Protein AF-A0A2E7QPS0-F1 (afdb_monomer)

Foldseek 3Di:
DQAADDQPDWQDFADRFIHGADDAPSPDDPADVVRDPDDDDDDDDADDDLVDDDPVVQVQQCPDPNVVCVVVVVVDDDDPPDDLVQQPDPPDDCSQQVLQCRQASAGAPDLFFTPFFGPVQVVQCVVCVVDDDPPDQFDAAEDDDDPVGGNSNRQHGAHGRGGGRDDYDHQLLVVLCSNGNFRDDPDDPDPVVVVCSGDSCNRRVVVLCQCLDPVHSHDPVSSVSRVVSVVVSVVSSCVSVVDDPPDDDDD

Nearest PDB structures (foldseek):
  5vpp-assembly2_XT  TM=3.811E-01  e=7.788E+00  Thermus thermophilus HB8

Solvent-accessible surface area (backbone atoms only — not comparable to full-atom values): 15476 Å² total; per-residue (Å²): 130,88,52,78,43,67,84,82,50,58,47,69,30,54,73,58,20,41,44,77,63,71,96,38,65,47,50,50,79,73,62,55,96,89,48,76,79,78,76,77,82,87,82,89,85,86,88,85,57,87,86,60,75,63,70,71,76,72,69,50,78,44,53,77,94,39,39,90,48,50,92,46,49,96,80,57,85,85,88,70,95,79,72,62,69,79,49,72,53,92,93,67,49,68,60,37,39,42,35,28,20,71,45,32,75,24,33,52,59,56,60,63,26,31,58,27,31,9,53,69,47,49,54,47,38,75,78,29,75,92,51,79,65,88,92,60,83,66,76,79,39,70,56,85,80,71,83,95,55,58,50,26,47,80,43,69,53,16,30,83,86,4,40,64,53,45,73,73,36,66,49,60,42,63,43,47,38,69,70,34,32,47,61,70,85,71,87,71,97,46,74,66,62,51,59,70,65,61,45,66,61,72,47,29,43,68,59,49,47,45,50,60,38,91,86,22,75,53,54,73,69,40,27,51,51,50,51,56,52,51,54,50,50,51,52,51,49,51,64,38,61,68,59,79,83,80,78,83,76,79,127

Mean predicted aligned error: 8.72 Å

Structure (mmCIF, N/CA/C/O backbone):
data_AF-A0A2E7QPS0-F1
#
_entry.id   AF-A0A2E7QPS0-F1
#
loop_
_atom_site.group_PDB
_atom_site.id
_atom_site.type_symbol
_atom_site.label_atom_id
_atom_site.label_alt_id
_atom_site.label_comp_id
_atom_site.label_asym_id
_atom_site.label_entity_id
_atom_site.label_seq_id
_atom_site.pdbx_PDB_ins_code
_atom_site.Cartn_x
_atom_site.Cartn_y
_atom_site.Cartn_z
_atom_site.occupancy
_atom_site.B_iso_or_equiv
_atom_site.auth_seq_id
_atom_site.auth_comp_id
_atom_site.auth_asym_id
_atom_site.auth_atom_id
_atom_site.pdbx_PDB_model_num
ATOM 1 N N . MET A 1 1 ? -33.388 -7.541 13.756 1.00 49.12 1 MET A N 1
ATOM 2 C CA . MET A 1 1 ? -33.067 -6.691 12.586 1.00 49.12 1 MET A CA 1
ATOM 3 C C . MET A 1 1 ? -31.550 -6.695 12.437 1.00 49.12 1 MET A C 1
ATOM 5 O O . MET A 1 1 ? -30.894 -6.381 13.419 1.00 49.12 1 MET A O 1
ATOM 9 N N . LYS A 1 2 ? -30.971 -7.149 11.315 1.00 58.31 2 LYS A N 1
ATOM 10 C CA . LYS A 1 2 ? -29.507 -7.083 11.138 1.00 58.31 2 LYS A CA 1
ATOM 11 C C . LYS A 1 2 ? -29.135 -5.635 10.814 1.00 58.31 2 LYS A C 1
ATOM 13 O O . LYS A 1 2 ? -29.586 -5.112 9.799 1.00 58.31 2 LYS A O 1
ATOM 18 N N . THR A 1 3 ? -28.387 -4.980 11.694 1.00 74.06 3 THR A N 1
ATOM 19 C CA . THR A 1 3 ? -27.956 -3.592 11.504 1.00 74.06 3 THR A CA 1
ATOM 20 C C . THR A 1 3 ? -26.916 -3.539 10.389 1.00 74.06 3 THR A C 1
ATOM 22 O O . THR A 1 3 ? -25.901 -4.224 10.459 1.00 74.06 3 THR A O 1
ATOM 25 N N . HIS A 1 4 ? -27.168 -2.747 9.349 1.00 85.88 4 HIS A N 1
ATOM 26 C CA . HIS A 1 4 ? -26.215 -2.547 8.259 1.00 85.88 4 HIS A CA 1
ATOM 27 C C . HIS A 1 4 ? -25.169 -1.496 8.651 1.00 85.88 4 HIS A C 1
ATOM 29 O O . HIS A 1 4 ? -25.523 -0.410 9.116 1.00 85.88 4 HIS A O 1
ATOM 35 N N . LEU A 1 5 ? -23.888 -1.795 8.427 1.00 88.62 5 LEU A N 1
ATOM 36 C CA . LEU A 1 5 ? -22.766 -0.909 8.726 1.00 88.62 5 LEU A CA 1
ATOM 37 C C . LEU A 1 5 ? -22.069 -0.466 7.435 1.00 88.62 5 LEU A C 1
ATOM 39 O O . LEU A 1 5 ? -21.772 -1.270 6.557 1.00 88.62 5 LEU A O 1
ATOM 43 N N . ASN A 1 6 ? -21.751 0.824 7.314 1.00 87.88 6 ASN A N 1
ATOM 44 C CA . ASN A 1 6 ? -21.019 1.327 6.152 1.00 87.88 6 ASN A CA 1
ATOM 45 C C . ASN A 1 6 ? -19.548 0.854 6.171 1.00 87.88 6 ASN A C 1
ATOM 47 O O . ASN A 1 6 ? -18.892 0.893 7.208 1.00 87.88 6 ASN A O 1
ATOM 51 N N . ARG A 1 7 ? -18.983 0.493 5.008 1.00 85.25 7 ARG A N 1
ATOM 52 C CA . ARG A 1 7 ? -17.548 0.156 4.851 1.00 85.25 7 ARG A CA 1
ATOM 53 C C . ARG A 1 7 ? -16.593 1.305 5.177 1.00 85.25 7 ARG A C 1
ATOM 55 O O . ARG A 1 7 ? -15.407 1.071 5.369 1.00 85.25 7 ARG A O 1
ATOM 62 N N . ARG A 1 8 ? -17.094 2.540 5.200 1.00 86.12 8 ARG A N 1
ATOM 63 C CA . ARG A 1 8 ? -16.346 3.752 5.565 1.00 86.12 8 ARG A CA 1
ATOM 64 C C . ARG A 1 8 ? -16.475 4.113 7.046 1.00 86.12 8 ARG A C 1
ATOM 66 O O . ARG A 1 8 ? -16.053 5.196 7.435 1.00 86.12 8 ARG A O 1
ATOM 73 N N . THR A 1 9 ? -17.071 3.248 7.866 1.00 90.12 9 THR A N 1
ATOM 74 C CA . THR A 1 9 ? -17.079 3.439 9.318 1.00 90.12 9 THR A CA 1
ATOM 75 C C . THR A 1 9 ? -15.656 3.316 9.860 1.00 90.12 9 THR A C 1
ATOM 77 O O . THR A 1 9 ? -14.975 2.319 9.624 1.00 90.12 9 THR A O 1
ATOM 80 N N . LEU A 1 10 ? -15.231 4.335 10.605 1.00 91.31 10 LEU A N 1
ATOM 81 C CA . LEU A 1 10 ? -13.939 4.408 11.281 1.00 91.31 10 LEU A CA 1
ATOM 82 C C . LEU A 1 10 ? -14.181 4.636 12.773 1.00 91.31 10 LEU A C 1
ATOM 84 O O . LEU A 1 10 ? -15.109 5.363 13.137 1.00 91.31 10 LEU A O 1
ATOM 88 N N . LEU A 1 11 ? -13.317 4.081 13.615 1.00 92.88 11 LEU A N 1
ATOM 89 C CA . LEU A 1 11 ? -13.186 4.508 15.001 1.00 92.88 11 LEU A CA 1
ATOM 90 C C . LEU A 1 11 ? -12.407 5.822 15.017 1.00 92.88 11 LEU A C 1
ATOM 92 O O . LEU A 1 11 ? -11.352 5.910 14.388 1.00 92.88 11 LEU A O 1
ATOM 96 N N . LYS A 1 12 ? -12.914 6.843 15.703 1.00 90.69 12 LYS A N 1
ATOM 97 C CA . LYS A 1 12 ? -12.281 8.174 15.742 1.00 90.69 12 LYS A CA 1
ATOM 98 C C . LYS A 1 12 ? -11.806 8.503 17.146 1.00 90.69 12 LYS A C 1
ATOM 100 O O . LYS A 1 12 ? -12.622 8.542 18.059 1.00 90.69 12 LYS A O 1
ATOM 105 N N . GLY A 1 13 ? -10.509 8.709 17.310 1.00 85.75 13 GLY A N 1
ATOM 106 C CA . GLY A 1 13 ? -9.899 9.026 18.594 1.00 85.75 13 GLY A CA 1
ATOM 107 C C . GLY A 1 13 ? -9.700 10.523 18.800 1.00 85.75 13 GLY A C 1
ATOM 108 O O . GLY A 1 13 ? -10.251 11.360 18.085 1.00 85.75 13 GLY A O 1
ATOM 109 N N . LEU A 1 14 ? -8.872 10.854 19.787 1.00 80.56 14 LEU A N 1
ATOM 110 C CA . LEU A 1 14 ? -8.406 12.218 20.027 1.00 80.56 14 LEU A CA 1
ATOM 111 C C . LEU A 1 14 ? -7.408 12.656 18.937 1.00 80.56 14 LEU A C 1
ATOM 113 O O . LEU A 1 14 ? -6.709 11.838 18.339 1.00 80.56 14 LEU A O 1
ATOM 117 N N . GLY A 1 15 ? -7.289 13.966 18.706 1.00 81.81 15 GLY A N 1
ATOM 118 C CA . GLY A 1 15 ? -6.343 14.514 17.730 1.00 81.81 15 GLY A CA 1
ATOM 119 C C . GLY A 1 15 ? -6.654 14.069 16.299 1.00 81.81 15 GLY A C 1
ATOM 120 O O . GLY A 1 15 ? -7.768 14.258 15.817 1.00 81.81 15 GLY A O 1
ATOM 121 N N . THR A 1 16 ? -5.661 13.495 15.615 1.00 85.12 16 THR A N 1
ATOM 122 C CA . THR A 1 16 ? -5.819 12.983 14.238 1.00 85.12 16 THR A CA 1
ATOM 123 C C . THR A 1 16 ? -6.084 11.478 14.189 1.00 85.12 16 THR A C 1
ATOM 125 O O . THR A 1 16 ? -6.082 10.889 13.108 1.00 85.12 16 THR A O 1
ATOM 128 N N . VAL A 1 17 ? -6.311 10.847 15.346 1.00 88.81 17 VAL A N 1
ATOM 129 C CA . VAL A 1 17 ? -6.392 9.392 15.441 1.00 88.81 17 VAL A CA 1
ATOM 130 C C . VAL A 1 17 ? -7.644 8.851 14.756 1.00 88.81 17 VAL A C 1
ATOM 132 O O . VAL A 1 17 ? -8.773 9.231 15.079 1.00 88.81 17 VAL A O 1
ATOM 135 N N . SER A 1 18 ? -7.451 7.904 13.839 1.00 90.62 18 SER A N 1
ATOM 136 C CA . SER A 1 18 ? -8.546 7.151 13.230 1.00 90.62 18 SER A CA 1
ATOM 137 C C . SER A 1 18 ? -8.142 5.713 12.914 1.00 90.62 18 SER A C 1
ATOM 139 O O . SER A 1 18 ? -7.031 5.449 12.461 1.00 90.62 18 SER A O 1
ATOM 141 N N . VAL A 1 19 ? -9.055 4.771 13.154 1.00 91.38 19 VAL A N 1
ATOM 142 C CA . VAL 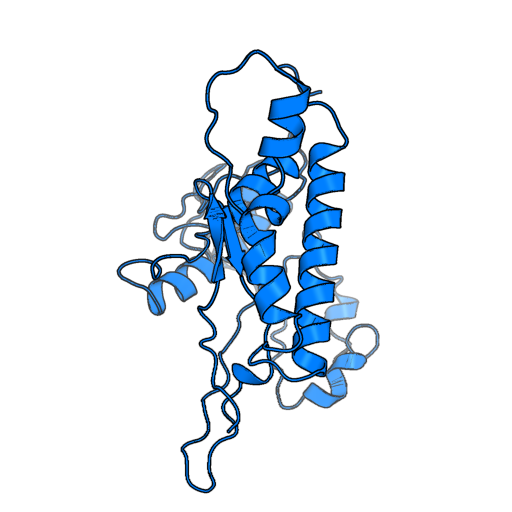A 1 19 ? -8.844 3.339 12.911 1.00 91.38 19 VAL A CA 1
ATOM 143 C C . VAL A 1 19 ? -9.966 2.806 12.031 1.00 91.38 19 VAL A C 1
ATOM 145 O O . VAL A 1 19 ? -11.140 2.874 12.392 1.00 91.38 19 VAL A O 1
ATOM 148 N N . GLY A 1 20 ? -9.616 2.269 10.863 1.00 90.62 20 GLY A N 1
ATOM 149 C CA . GLY A 1 20 ? -10.579 1.586 10.003 1.00 90.62 20 GLY A CA 1
ATOM 150 C C . GLY A 1 20 ? -11.023 0.253 10.584 1.00 90.62 20 GLY A C 1
ATOM 151 O O . GLY A 1 20 ? -10.234 -0.448 11.200 1.00 90.62 20 GLY A O 1
ATOM 152 N N . LEU A 1 21 ? -12.289 -0.110 10.385 1.00 91.94 21 LEU A N 1
ATOM 153 C CA . LEU A 1 21 ? -12.768 -1.443 10.744 1.00 91.94 21 LEU A CA 1
ATOM 154 C C . LEU A 1 21 ? -12.376 -2.467 9.662 1.00 91.94 21 LEU A C 1
ATOM 156 O O . LEU A 1 21 ? -12.352 -2.121 8.474 1.00 91.94 21 LEU A O 1
ATOM 160 N N . PRO A 1 22 ? -12.097 -3.734 10.030 1.00 91.88 22 PRO A N 1
ATOM 161 C CA . PRO A 1 22 ? -11.900 -4.789 9.043 1.00 91.88 22 PRO A CA 1
ATOM 162 C C . PRO A 1 22 ? -13.214 -5.051 8.293 1.00 91.88 22 PRO A C 1
ATOM 164 O O . PRO A 1 22 ? -14.277 -4.584 8.694 1.00 91.88 22 PRO A O 1
ATOM 167 N N . LEU A 1 23 ? -13.176 -5.826 7.206 1.00 89.69 23 LEU A N 1
ATOM 168 C CA . LEU A 1 23 ? -14.410 -6.196 6.509 1.00 89.69 23 LEU A CA 1
ATOM 169 C C . LEU A 1 23 ? -15.299 -7.065 7.421 1.00 89.69 23 LEU A C 1
ATOM 171 O O . LEU A 1 23 ? -14.966 -8.218 7.720 1.00 89.69 23 LEU A O 1
ATOM 175 N N . LEU A 1 24 ? -16.436 -6.501 7.831 1.00 91.06 24 LEU A N 1
ATOM 176 C CA . LEU A 1 24 ? -17.431 -7.142 8.694 1.00 91.06 24 LEU A CA 1
ATOM 177 C C . LEU A 1 24 ? -18.601 -7.701 7.883 1.00 91.06 24 LEU A C 1
ATOM 179 O O . LEU A 1 24 ? -18.877 -7.236 6.777 1.00 91.06 24 LEU A O 1
ATOM 183 N N . GLU A 1 25 ? -19.315 -8.671 8.446 1.00 88.06 25 GLU A N 1
ATOM 184 C CA . GLU A 1 25 ? -20.523 -9.233 7.826 1.00 88.06 25 GLU A CA 1
ATOM 185 C C . GLU A 1 25 ? -21.619 -8.174 7.663 1.00 88.06 25 GLU A C 1
ATOM 187 O O . GLU A 1 25 ? -22.290 -8.128 6.638 1.00 88.06 25 GLU A O 1
ATOM 192 N N . GLU A 1 26 ? -21.725 -7.243 8.608 1.00 90.38 26 GLU A N 1
ATOM 193 C CA . GLU A 1 26 ? -22.677 -6.127 8.602 1.00 90.38 26 GLU A CA 1
ATOM 194 C C . GLU A 1 26 ? -22.400 -5.113 7.482 1.00 90.38 26 GLU A C 1
ATOM 196 O O . GLU A 1 26 ? -23.265 -4.302 7.159 1.00 90.38 26 GLU A O 1
ATOM 201 N N . MET A 1 27 ? -21.208 -5.164 6.877 1.00 88.12 27 MET A N 1
ATOM 202 C CA . MET A 1 27 ? -20.813 -4.356 5.716 1.00 88.12 27 MET A CA 1
ATOM 203 C C . MET A 1 27 ? -21.008 -5.078 4.377 1.00 88.12 27 MET A C 1
ATOM 205 O O . MET A 1 27 ? -20.698 -4.533 3.305 1.00 88.12 27 MET A O 1
ATOM 209 N N . ILE A 1 28 ? -21.424 -6.342 4.423 1.00 82.19 28 ILE A N 1
ATOM 210 C CA . ILE A 1 28 ? -21.757 -7.144 3.256 1.00 82.19 28 ILE A CA 1
ATOM 211 C C . ILE A 1 28 ? -23.278 -7.184 3.213 1.00 82.19 28 ILE A C 1
ATOM 213 O O . ILE A 1 28 ? -23.920 -7.924 3.951 1.00 82.19 28 ILE A O 1
ATOM 217 N N . THR A 1 29 ? -23.872 -6.370 2.345 1.00 65.44 29 THR A N 1
ATOM 218 C CA . THR A 1 29 ? -25.293 -6.503 2.039 1.00 65.44 29 THR A CA 1
ATOM 219 C C . THR A 1 29 ? -25.532 -7.913 1.506 1.00 65.44 29 THR A C 1
ATOM 221 O O . THR A 1 29 ? -25.105 -8.240 0.397 1.00 65.44 29 THR A O 1
ATOM 224 N N . ALA A 1 30 ? -26.211 -8.761 2.281 1.00 57.09 30 ALA A N 1
ATOM 225 C CA . ALA A 1 30 ? -26.932 -9.869 1.680 1.00 57.09 30 ALA A CA 1
ATOM 226 C C . ALA A 1 30 ? -27.971 -9.210 0.775 1.00 57.09 30 ALA A C 1
ATOM 228 O O . ALA A 1 30 ? -28.809 -8.447 1.261 1.00 57.09 30 ALA A O 1
ATOM 229 N N . ASN A 1 31 ? -27.852 -9.408 -0.536 1.00 53.72 31 ASN A N 1
ATOM 230 C CA . ASN A 1 31 ? -28.867 -8.913 -1.451 1.00 53.72 31 ASN A CA 1
ATOM 231 C C . ASN A 1 31 ? -30.198 -9.496 -0.972 1.00 53.72 31 ASN A C 1
ATOM 233 O O . ASN A 1 31 ? -30.317 -10.715 -0.825 1.00 53.72 31 ASN A O 1
ATOM 237 N N . ALA A 1 32 ? -31.177 -8.636 -0.688 1.00 54.81 32 ALA A N 1
ATOM 238 C CA . ALA A 1 32 ? -32.553 -9.094 -0.585 1.00 54.81 32 ALA A CA 1
ATOM 239 C C . ALA A 1 32 ? -32.877 -9.899 -1.854 1.00 54.81 32 ALA A C 1
ATOM 241 O O . ALA A 1 32 ? -32.312 -9.618 -2.915 1.00 54.81 32 ALA A O 1
ATOM 242 N N . LEU A 1 33 ? -33.747 -10.904 -1.764 1.00 50.00 33 LEU A N 1
ATOM 243 C CA . LEU A 1 33 ? -34.226 -11.607 -2.956 1.00 50.00 33 LEU A CA 1
ATOM 244 C C . LEU A 1 33 ? -34.750 -10.559 -3.957 1.00 50.00 33 LEU A C 1
ATOM 246 O O . LEU A 1 33 ? -35.697 -9.841 -3.654 1.00 50.00 33 LEU A O 1
ATOM 250 N N . GLY A 1 34 ? -34.070 -10.414 -5.101 1.00 54.34 34 GLY A N 1
ATOM 251 C CA . GLY A 1 34 ? -34.373 -9.407 -6.129 1.00 54.34 34 GLY A CA 1
ATOM 252 C C . GLY A 1 34 ? -33.524 -8.124 -6.118 1.00 54.34 34 GLY A C 1
ATOM 253 O O . GLY A 1 34 ? -33.632 -7.333 -7.051 1.00 54.34 34 GLY A O 1
ATOM 254 N N . ALA A 1 35 ? -32.648 -7.900 -5.133 1.00 58.34 35 ALA A N 1
ATOM 255 C CA . ALA A 1 35 ? -31.712 -6.775 -5.162 1.00 58.34 35 ALA A CA 1
ATOM 256 C C . ALA A 1 35 ? -30.561 -7.047 -6.145 1.00 58.34 35 ALA A C 1
ATOM 258 O O . ALA A 1 35 ? -29.987 -8.139 -6.164 1.00 58.34 35 ALA A O 1
ATOM 259 N N . ALA A 1 36 ? -30.214 -6.039 -6.953 1.00 58.94 36 ALA A N 1
ATOM 260 C CA . ALA A 1 36 ? -29.105 -6.119 -7.896 1.00 58.94 36 ALA A CA 1
ATOM 261 C C . ALA A 1 36 ? -27.820 -6.553 -7.176 1.00 58.94 36 ALA A C 1
ATOM 263 O O . ALA A 1 36 ? -27.475 -6.003 -6.129 1.00 58.94 36 ALA A O 1
ATOM 264 N N . LEU A 1 37 ? -27.116 -7.540 -7.741 1.00 58.84 37 LEU A N 1
ATOM 265 C CA . LEU A 1 37 ? -25.865 -8.044 -7.181 1.00 58.84 37 LEU A CA 1
ATOM 266 C C . LEU A 1 37 ? -24.889 -6.888 -6.954 1.00 58.84 37 LEU A C 1
ATOM 268 O O . LEU A 1 37 ? -24.412 -6.275 -7.910 1.00 58.84 37 LEU A O 1
ATOM 272 N N . ALA A 1 38 ? -24.578 -6.602 -5.686 1.00 62.09 38 ALA A N 1
ATOM 273 C CA . ALA A 1 38 ? -23.546 -5.637 -5.344 1.00 62.09 38 ALA A CA 1
ATOM 274 C C . ALA A 1 38 ? -22.240 -6.011 -6.065 1.00 62.09 38 ALA A C 1
ATOM 276 O O . ALA A 1 38 ? -21.676 -7.087 -5.846 1.00 62.09 38 ALA A O 1
ATOM 277 N N . LYS A 1 39 ? -21.763 -5.126 -6.949 1.00 68.69 39 LYS A N 1
ATOM 278 C CA . LYS A 1 39 ? -20.541 -5.357 -7.724 1.00 68.69 39 LYS A CA 1
ATOM 279 C C . LYS A 1 39 ? -19.367 -5.528 -6.761 1.00 68.69 39 LYS A C 1
ATOM 281 O O . LYS A 1 39 ? -19.100 -4.657 -5.929 1.00 68.69 39 LYS A O 1
ATOM 286 N N . VAL A 1 40 ? -18.664 -6.653 -6.870 1.00 71.62 40 VAL A N 1
ATOM 287 C CA . VAL A 1 40 ? -17.453 -6.895 -6.078 1.00 71.62 40 VAL A CA 1
ATOM 288 C C . VAL A 1 40 ? -16.424 -5.815 -6.437 1.00 71.62 40 VAL A C 1
ATOM 290 O O . VAL A 1 40 ? -16.160 -5.616 -7.626 1.00 71.62 40 VAL A O 1
ATOM 293 N N . PRO A 1 41 ? -15.850 -5.094 -5.453 1.00 72.69 41 PRO A N 1
ATOM 294 C CA . PRO A 1 41 ? -14.833 -4.092 -5.734 1.00 72.69 41 PRO A CA 1
ATOM 295 C C . PRO A 1 41 ? -13.634 -4.725 -6.437 1.00 72.69 41 PRO A C 1
ATOM 297 O O . PRO A 1 41 ? -13.066 -5.702 -5.944 1.00 72.69 41 PRO A O 1
ATOM 300 N N . VAL A 1 42 ? -13.238 -4.143 -7.566 1.00 82.69 42 VAL A N 1
ATOM 301 C CA . VAL A 1 42 ? -12.009 -4.528 -8.259 1.00 82.69 42 VAL A CA 1
ATOM 302 C C . VAL A 1 42 ? -10.824 -4.026 -7.440 1.00 82.69 42 VAL A C 1
ATOM 304 O O . VAL A 1 42 ? -10.820 -2.888 -6.970 1.00 82.69 42 VAL A O 1
ATOM 307 N N . ARG A 1 43 ? -9.829 -4.889 -7.244 1.00 86.06 43 ARG A N 1
ATOM 308 C CA . ARG A 1 43 ? -8.568 -4.553 -6.582 1.00 86.06 43 ARG A CA 1
ATOM 309 C C . ARG A 1 43 ? -7.444 -4.767 -7.582 1.00 86.06 43 ARG A C 1
ATOM 311 O O . ARG A 1 43 ? -7.420 -5.800 -8.243 1.00 86.06 43 ARG A O 1
ATOM 318 N N . ALA A 1 44 ? -6.534 -3.808 -7.665 1.00 89.69 44 ALA A N 1
ATOM 319 C CA . ALA A 1 44 ? -5.311 -3.925 -8.442 1.00 89.69 44 ALA A CA 1
ATOM 320 C C . ALA A 1 44 ? -4.128 -4.021 -7.477 1.00 89.69 44 ALA A C 1
ATOM 322 O O . ALA A 1 44 ? -4.072 -3.289 -6.487 1.00 89.69 44 ALA A O 1
ATOM 323 N N . PHE A 1 45 ? -3.202 -4.927 -7.760 1.00 90.38 45 PHE A N 1
ATOM 324 C CA . PHE A 1 45 ? -1.924 -5.025 -7.071 1.00 90.38 45 PHE A CA 1
ATOM 325 C C . PHE A 1 45 ? -0.841 -5.245 -8.120 1.00 90.38 45 PHE A C 1
ATOM 327 O O . PHE A 1 45 ? -1.059 -5.954 -9.099 1.00 90.38 45 PHE A O 1
ATOM 334 N N . ASN A 1 46 ? 0.313 -4.626 -7.903 1.00 90.62 46 ASN A N 1
ATOM 335 C CA . ASN A 1 46 ? 1.474 -4.777 -8.764 1.00 90.62 46 ASN A CA 1
ATOM 336 C C . ASN A 1 46 ? 2.611 -5.339 -7.918 1.00 90.62 46 ASN A C 1
ATOM 338 O O . ASN A 1 46 ? 2.819 -4.891 -6.789 1.00 90.62 46 ASN A O 1
ATOM 342 N N . VAL A 1 47 ? 3.328 -6.320 -8.454 1.00 90.75 47 VAL A N 1
ATOM 343 C CA . VAL A 1 47 ? 4.461 -6.960 -7.781 1.00 90.75 47 VAL A CA 1
ATOM 344 C C . VAL A 1 47 ? 5.663 -6.855 -8.698 1.00 90.75 47 VAL A C 1
ATOM 346 O O . VAL A 1 47 ? 5.564 -7.137 -9.889 1.00 90.75 47 VAL A O 1
ATOM 349 N N . PHE A 1 48 ? 6.784 -6.414 -8.139 1.00 88.06 48 PHE A N 1
ATOM 350 C CA . PHE A 1 48 ? 8.040 -6.265 -8.855 1.00 88.06 48 PHE A CA 1
ATOM 351 C C . PHE A 1 48 ? 9.093 -7.187 -8.246 1.00 88.06 48 PHE A C 1
ATOM 353 O O . PHE A 1 48 ? 9.245 -7.246 -7.025 1.00 88.06 48 PHE A O 1
ATOM 360 N N . PHE A 1 49 ? 9.841 -7.869 -9.108 1.00 86.75 49 PHE A N 1
ATOM 361 C CA . PHE A 1 49 ? 10.969 -8.712 -8.734 1.00 86.75 49 PHE A CA 1
ATOM 362 C C . PHE A 1 49 ? 12.253 -8.054 -9.244 1.00 86.75 49 PHE A C 1
ATOM 364 O O . PHE A 1 49 ? 12.506 -8.033 -10.443 1.00 86.75 49 PHE A O 1
ATOM 371 N N . GLY A 1 50 ? 13.077 -7.516 -8.338 1.00 80.88 50 GLY A N 1
ATOM 372 C CA . GLY A 1 50 ? 14.253 -6.705 -8.698 1.00 80.88 50 GLY A CA 1
ATOM 373 C C . GLY A 1 50 ? 15.356 -7.422 -9.485 1.00 80.88 50 GLY A C 1
ATOM 374 O O . GLY A 1 50 ? 16.188 -6.762 -10.109 1.00 80.88 50 GLY A O 1
ATOM 375 N N . LEU A 1 51 ? 15.367 -8.756 -9.451 1.00 82.25 51 LEU A N 1
ATOM 376 C CA . LEU A 1 51 ? 16.260 -9.611 -10.243 1.00 82.25 51 LEU A CA 1
ATOM 377 C C . LEU A 1 51 ? 15.522 -10.320 -11.390 1.00 82.25 51 LEU A C 1
ATOM 379 O O . LEU A 1 51 ? 16.093 -11.181 -12.051 1.00 82.25 51 LEU A O 1
ATOM 383 N N . GLY A 1 52 ? 14.257 -9.964 -11.622 1.00 82.69 52 GLY A N 1
ATOM 384 C CA . GLY A 1 52 ? 13.371 -10.671 -12.534 1.00 82.69 52 GLY A CA 1
ATOM 385 C C . GLY A 1 52 ? 12.959 -12.051 -12.020 1.00 82.69 52 GLY A C 1
ATOM 386 O O . GLY A 1 52 ? 13.195 -12.418 -10.868 1.00 82.69 52 GLY A O 1
ATOM 387 N N . ILE A 1 53 ? 12.310 -12.802 -12.906 1.00 84.31 53 ILE A N 1
ATOM 388 C CA . ILE A 1 53 ? 11.962 -14.212 -12.719 1.00 84.31 53 ILE A CA 1
ATOM 389 C C . ILE A 1 53 ? 12.862 -15.016 -13.670 1.00 84.31 53 ILE A C 1
ATOM 391 O O . ILE A 1 53 ? 12.898 -14.680 -14.857 1.00 84.31 53 ILE A O 1
ATOM 395 N N . PRO A 1 54 ? 13.599 -16.042 -13.205 1.00 85.38 54 PRO A N 1
ATOM 396 C CA . PRO A 1 54 ? 14.432 -16.881 -14.066 1.00 85.38 54 PRO A CA 1
ATOM 397 C C . PRO A 1 54 ? 13.677 -17.408 -15.292 1.00 85.38 54 PRO A C 1
ATOM 399 O O . PRO A 1 54 ? 12.538 -17.849 -15.168 1.00 85.38 54 PRO A O 1
ATOM 402 N N . ALA A 1 55 ? 14.316 -17.388 -16.465 1.00 84.31 55 ALA A N 1
ATOM 403 C CA . ALA A 1 55 ? 13.680 -17.765 -17.731 1.00 84.31 55 ALA A CA 1
ATOM 404 C C . ALA A 1 55 ? 13.014 -19.162 -17.732 1.00 84.31 55 ALA A C 1
ATOM 406 O O . ALA A 1 55 ? 11.910 -19.252 -18.268 1.00 84.31 55 ALA A O 1
ATOM 407 N N . PRO A 1 56 ? 13.589 -20.219 -17.112 1.00 81.38 56 PRO A N 1
ATOM 408 C CA . PRO A 1 56 ? 12.926 -21.526 -17.039 1.00 81.38 56 PRO A CA 1
ATOM 409 C C . PRO A 1 56 ? 11.545 -21.466 -16.368 1.00 81.38 56 PRO A C 1
ATOM 411 O O . PRO A 1 56 ? 10.565 -21.928 -16.941 1.00 81.38 56 PRO A O 1
ATOM 414 N N . LEU A 1 57 ? 11.428 -20.740 -15.249 1.00 83.06 57 LEU A N 1
ATOM 415 C CA . LEU A 1 57 ? 10.163 -20.587 -14.516 1.00 83.06 57 LEU A CA 1
ATOM 416 C C . LEU A 1 57 ? 9.088 -19.832 -15.317 1.00 83.06 57 LEU A C 1
ATOM 418 O O . LEU A 1 57 ? 7.908 -19.850 -14.971 1.00 83.06 57 LEU A O 1
ATOM 422 N N . GLN A 1 58 ? 9.468 -19.128 -16.387 1.00 83.19 58 GLN A N 1
ATOM 423 C CA . GLN A 1 58 ? 8.512 -18.402 -17.223 1.00 83.19 58 GLN A CA 1
ATOM 424 C C . GLN A 1 58 ? 7.804 -19.309 -18.239 1.00 83.19 58 GLN A C 1
ATOM 426 O O . GLN A 1 58 ? 6.724 -18.941 -18.714 1.00 83.19 58 GLN A O 1
ATOM 431 N N . THR A 1 59 ? 8.368 -20.474 -18.585 1.00 85.31 59 THR A N 1
ATOM 432 C CA . THR A 1 59 ? 7.804 -21.381 -19.602 1.00 85.31 59 THR A CA 1
ATOM 433 C C . THR A 1 59 ? 6.974 -22.525 -19.019 1.00 85.31 59 THR A C 1
ATOM 435 O O . THR A 1 59 ? 6.145 -23.084 -19.735 1.00 85.31 59 THR A O 1
ATOM 438 N N . GLU A 1 60 ? 7.093 -22.795 -17.721 1.00 87.06 60 GLU A N 1
ATOM 439 C CA . GLU A 1 60 ? 6.496 -23.934 -16.997 1.00 87.06 60 GLU A CA 1
ATOM 440 C C . GLU A 1 60 ? 4.963 -23.890 -16.831 1.00 87.06 60 GLU A C 1
ATOM 442 O O . GLU A 1 60 ? 4.370 -24.719 -16.149 1.00 87.06 60 GLU A O 1
ATOM 447 N N . GLY A 1 61 ? 4.251 -22.960 -17.477 1.00 87.38 61 GLY A N 1
ATOM 448 C CA . GLY A 1 61 ? 2.787 -22.991 -17.405 1.00 87.38 61 GLY A CA 1
ATOM 449 C C . GLY A 1 61 ? 2.272 -22.632 -16.008 1.00 87.38 61 GLY A C 1
ATOM 450 O O . GLY A 1 61 ? 2.532 -21.539 -15.509 1.00 87.38 61 GLY A O 1
ATOM 451 N N . PHE A 1 62 ? 1.489 -23.552 -15.449 1.00 90.81 62 PHE A N 1
ATOM 452 C CA . PHE A 1 62 ? 1.021 -23.541 -14.064 1.00 90.81 62 PHE A CA 1
ATOM 453 C C . PHE A 1 62 ? 1.753 -24.587 -13.222 1.00 90.81 62 PHE A C 1
ATOM 455 O O . PHE A 1 62 ? 1.285 -24.887 -12.137 1.00 90.81 62 PHE A O 1
ATOM 462 N N . ASP A 1 63 ? 2.820 -25.206 -13.707 1.00 89.31 63 ASP A N 1
ATOM 463 C CA . ASP A 1 63 ? 3.527 -26.209 -12.918 1.00 89.31 63 ASP A CA 1
ATOM 464 C C . ASP A 1 63 ? 4.440 -25.518 -11.873 1.00 89.31 63 ASP A C 1
ATOM 466 O O . ASP A 1 63 ? 4.647 -24.299 -11.916 1.00 89.31 63 ASP A O 1
ATOM 470 N N . ASP A 1 64 ? 4.900 -26.276 -10.872 1.00 88.44 64 ASP A N 1
ATOM 471 C CA . ASP A 1 64 ? 5.723 -25.806 -9.742 1.00 88.44 64 ASP A CA 1
ATOM 472 C C . ASP A 1 64 ? 5.115 -24.608 -8.971 1.00 88.44 64 ASP A C 1
ATOM 474 O O . ASP A 1 64 ? 4.025 -24.708 -8.395 1.00 88.44 64 ASP A O 1
ATOM 478 N N . VAL A 1 65 ? 5.781 -23.446 -8.952 1.00 87.69 65 VAL A N 1
ATOM 479 C CA . VAL A 1 65 ? 5.420 -22.303 -8.091 1.00 87.69 65 VAL A CA 1
ATOM 480 C C . VAL A 1 65 ? 4.038 -21.712 -8.389 1.00 87.69 65 VAL A C 1
ATOM 482 O O . VAL A 1 65 ? 3.457 -21.040 -7.531 1.00 87.69 65 VAL A O 1
ATOM 485 N N . LEU A 1 66 ? 3.499 -21.942 -9.592 1.00 89.62 66 LEU A N 1
ATOM 486 C CA . LEU A 1 66 ? 2.170 -21.472 -9.996 1.00 89.62 66 LEU A CA 1
ATOM 487 C C . LEU A 1 66 ? 1.079 -22.550 -9.889 1.00 89.62 66 LEU A C 1
ATOM 489 O O . LEU A 1 66 ? -0.088 -22.232 -10.140 1.00 89.62 66 LEU A O 1
ATOM 493 N N . GLU A 1 67 ? 1.395 -23.772 -9.450 1.00 93.62 67 GLU A N 1
ATOM 494 C CA . GLU A 1 67 ? 0.425 -24.873 -9.314 1.00 93.62 67 GLU A CA 1
ATOM 495 C C . GLU A 1 67 ? -0.798 -24.508 -8.464 1.00 93.62 67 GLU A C 1
ATOM 497 O O . GLU A 1 67 ? -1.927 -24.772 -8.904 1.00 93.62 67 GLU A O 1
ATOM 502 N N . PRO A 1 68 ? -0.655 -23.791 -7.328 1.00 95.56 68 PRO A N 1
ATOM 503 C CA . PRO A 1 68 ? -1.808 -23.368 -6.535 1.00 95.56 68 PRO A CA 1
ATOM 504 C C . PRO A 1 68 ? -2.808 -22.482 -7.298 1.00 95.56 68 PRO A C 1
ATOM 506 O O . PRO A 1 68 ? -3.966 -22.363 -6.894 1.00 95.56 68 PRO A O 1
ATOM 509 N N . LEU A 1 69 ? -2.391 -21.853 -8.404 1.00 93.19 69 LEU A N 1
ATOM 510 C CA . LEU A 1 69 ? -3.237 -20.995 -9.236 1.00 93.19 69 LEU A CA 1
ATOM 511 C C . LEU A 1 69 ? -3.951 -21.748 -10.367 1.00 93.19 69 LEU A C 1
ATOM 513 O O . LEU A 1 69 ? -4.846 -21.180 -10.997 1.00 93.19 69 LEU A O 1
ATOM 517 N N . LYS A 1 70 ? -3.629 -23.023 -10.611 1.00 94.75 70 LYS A N 1
ATOM 518 C CA . LYS A 1 70 ? -4.230 -23.848 -11.675 1.00 94.75 70 LYS A CA 1
ATOM 519 C C . LYS A 1 70 ? -5.771 -23.882 -11.647 1.00 94.75 70 LYS A C 1
ATOM 521 O O . LYS A 1 70 ? -6.370 -23.738 -12.722 1.00 94.75 70 LYS A O 1
ATOM 526 N N . PRO A 1 71 ? -6.455 -23.948 -10.480 1.00 97.19 71 PRO A N 1
ATOM 527 C CA . PRO A 1 71 ? -7.921 -23.857 -10.417 1.00 97.19 71 PRO A CA 1
ATOM 528 C C . PRO A 1 71 ? -8.492 -22.520 -10.920 1.00 97.19 71 PRO A C 1
ATOM 530 O O . PRO A 1 71 ? -9.669 -22.433 -11.270 1.00 97.19 71 PRO A O 1
ATOM 533 N N . LEU A 1 72 ? -7.670 -21.468 -10.967 1.00 95.81 72 LEU A N 1
ATOM 534 C CA . LEU A 1 72 ? -8.031 -20.133 -11.440 1.00 95.81 72 LEU A CA 1
ATOM 535 C C . LEU A 1 72 ? -7.614 -19.879 -12.893 1.00 95.81 72 LEU A C 1
ATOM 537 O O . LEU A 1 72 ? -7.854 -18.783 -13.387 1.00 95.81 72 LEU A O 1
ATOM 541 N N . SER A 1 73 ? -7.049 -20.861 -13.599 1.00 93.06 73 SER A N 1
ATOM 542 C CA . SER A 1 73 ? -6.507 -20.712 -14.962 1.00 93.06 73 SER A CA 1
ATOM 543 C C . SER A 1 73 ? -7.443 -19.998 -15.946 1.00 93.06 73 SER A C 1
ATOM 545 O O . SER A 1 73 ? -7.014 -19.090 -16.647 1.00 93.06 73 SER A O 1
ATOM 547 N N . LYS A 1 74 ? -8.747 -20.309 -15.939 1.00 95.00 74 LYS A N 1
ATOM 548 C CA . LYS A 1 74 ? -9.760 -19.648 -16.797 1.00 95.00 74 LYS A CA 1
ATOM 549 C C . LYS A 1 74 ? -10.042 -18.177 -16.444 1.00 95.00 74 LYS A C 1
ATOM 551 O O . LYS A 1 74 ? -10.791 -17.512 -17.152 1.00 95.00 74 LYS A O 1
ATOM 556 N N . LYS A 1 75 ? -9.509 -17.687 -15.325 1.00 94.00 75 LYS A N 1
ATOM 557 C CA . LYS A 1 75 ? -9.647 -16.313 -14.815 1.00 94.00 75 LYS A CA 1
ATOM 558 C C . LYS A 1 75 ? -8.318 -15.554 -14.821 1.00 94.00 75 LYS A C 1
ATOM 560 O O . LYS A 1 75 ? -8.276 -14.422 -14.345 1.00 94.00 75 LYS A O 1
ATOM 565 N N . LEU A 1 76 ? -7.244 -16.172 -15.309 1.00 92.62 76 LEU A N 1
ATOM 566 C CA . LEU A 1 76 ? -5.904 -15.603 -15.315 1.00 92.62 76 LEU A CA 1
ATOM 567 C C . LEU A 1 76 ? -5.446 -15.368 -16.752 1.00 92.62 76 LEU A C 1
ATOM 569 O O . LEU A 1 76 ? -5.560 -16.242 -17.605 1.00 92.62 76 LEU A O 1
ATOM 573 N N . LEU A 1 77 ? -4.887 -14.185 -16.991 1.00 90.81 77 LEU A N 1
ATOM 574 C CA . LEU A 1 77 ? -4.122 -13.877 -18.191 1.00 90.81 77 LEU A CA 1
ATOM 575 C C . LEU A 1 77 ? -2.653 -13.776 -17.784 1.00 90.81 77 LEU A C 1
ATOM 577 O O . LEU A 1 77 ? -2.282 -12.865 -17.046 1.00 90.81 77 LEU A O 1
ATOM 581 N N . ILE A 1 78 ? -1.830 -14.711 -18.256 1.00 86.56 78 ILE A N 1
ATOM 582 C CA . ILE A 1 78 ? -0.379 -14.681 -18.054 1.00 86.56 78 ILE A CA 1
ATOM 583 C C . ILE A 1 78 ? 0.25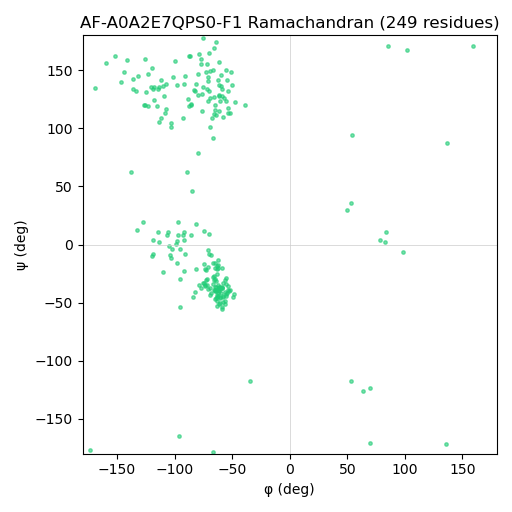1 -14.223 -19.364 1.00 86.56 78 ILE A C 1
ATOM 585 O O . ILE A 1 78 ? 0.311 -14.978 -20.333 1.00 86.56 78 ILE A O 1
ATOM 589 N N . MET A 1 79 ? 0.699 -12.971 -19.396 1.00 87.06 79 MET A N 1
ATOM 590 C CA . MET A 1 79 ? 1.463 -12.447 -20.524 1.00 87.06 79 MET A CA 1
ATOM 591 C C . MET A 1 79 ? 2.930 -12.849 -20.364 1.00 87.06 79 MET A C 1
ATOM 593 O O . MET A 1 79 ? 3.500 -12.708 -19.284 1.00 87.06 79 MET A O 1
ATOM 597 N N . ARG A 1 80 ? 3.532 -13.359 -21.438 1.00 85.62 80 ARG A N 1
ATOM 598 C CA . ARG A 1 80 ? 4.928 -13.817 -21.496 1.00 85.62 80 ARG A CA 1
ATOM 599 C C . ARG A 1 80 ? 5.646 -13.121 -22.636 1.00 85.62 80 ARG A C 1
ATOM 601 O O . ARG A 1 80 ? 4.987 -12.650 -23.559 1.00 85.62 80 ARG A O 1
ATOM 608 N N . ASN A 1 81 ? 6.978 -13.096 -22.578 1.00 84.25 81 ASN A N 1
ATOM 609 C CA . ASN A 1 81 ? 7.818 -12.440 -23.586 1.00 84.25 81 ASN A CA 1
ATOM 610 C C . ASN A 1 81 ? 7.405 -10.976 -23.819 1.00 84.25 81 ASN A C 1
ATOM 612 O O . ASN A 1 81 ? 7.415 -10.483 -24.944 1.00 84.25 81 ASN A O 1
ATOM 616 N N . VAL A 1 82 ? 6.984 -10.302 -22.745 1.00 84.19 82 VAL A N 1
ATOM 617 C CA . VAL A 1 82 ? 6.674 -8.875 -22.773 1.00 84.19 82 VAL A CA 1
ATOM 618 C C . VAL A 1 82 ? 7.973 -8.126 -22.546 1.00 84.19 82 VAL A C 1
ATOM 620 O O . VAL A 1 82 ? 8.606 -8.294 -21.506 1.00 84.19 82 VAL A O 1
ATOM 623 N N . ASP A 1 83 ? 8.343 -7.304 -23.519 1.00 81.50 83 ASP A N 1
ATOM 624 C CA . ASP A 1 83 ? 9.538 -6.477 -23.458 1.00 81.50 83 ASP A CA 1
ATOM 625 C C . ASP A 1 83 ? 9.167 -4.992 -23.364 1.00 81.50 83 ASP A C 1
ATOM 627 O O . ASP A 1 83 ? 8.222 -4.508 -23.996 1.00 81.50 83 ASP A O 1
ATOM 631 N N . HIS A 1 84 ? 9.930 -4.246 -22.575 1.00 82.31 84 HIS A N 1
ATOM 632 C CA . HIS A 1 84 ? 9.807 -2.803 -22.442 1.00 82.31 84 HIS A CA 1
ATOM 633 C C . HIS A 1 84 ? 10.693 -2.109 -23.475 1.00 82.31 84 HIS A C 1
ATOM 635 O O . HIS A 1 84 ? 11.573 -1.336 -23.115 1.00 82.31 84 HIS A O 1
ATOM 641 N N . VAL A 1 85 ? 10.418 -2.319 -24.765 1.00 86.69 85 VAL A N 1
ATOM 642 C CA . VAL A 1 85 ? 11.242 -1.795 -25.876 1.00 86.69 85 VAL A CA 1
ATOM 643 C C . VAL A 1 85 ? 11.468 -0.278 -25.779 1.00 86.69 85 VAL A C 1
ATOM 645 O O . VAL A 1 85 ? 12.552 0.219 -26.050 1.00 86.69 85 VAL A O 1
ATOM 648 N N . ARG A 1 86 ? 10.469 0.486 -25.312 1.00 85.69 86 ARG A N 1
ATOM 649 C CA . ARG A 1 86 ? 10.592 1.945 -25.084 1.00 85.69 86 ARG A CA 1
ATOM 650 C C . ARG A 1 86 ? 11.590 2.330 -23.989 1.00 85.69 86 ARG A C 1
ATOM 652 O O . ARG A 1 86 ? 11.995 3.485 -23.907 1.00 85.69 86 ARG A O 1
ATOM 659 N N . CYS A 1 87 ? 11.904 1.389 -23.112 1.00 88.12 87 CYS A N 1
ATOM 660 C CA . CYS A 1 87 ? 12.806 1.553 -21.984 1.00 88.12 87 CYS A CA 1
ATOM 661 C C . CYS A 1 87 ? 14.181 0.938 -22.261 1.00 88.12 87 CYS A C 1
ATOM 663 O O . CYS A 1 87 ? 15.057 1.102 -21.420 1.00 88.12 87 CYS A O 1
ATOM 665 N N . ASP A 1 88 ? 14.386 0.280 -23.408 1.00 85.94 88 ASP A N 1
ATOM 666 C CA . ASP A 1 88 ? 15.697 -0.188 -23.859 1.00 85.94 88 ASP A CA 1
ATOM 667 C C . ASP A 1 88 ? 16.483 0.977 -24.475 1.00 85.94 88 ASP A C 1
ATOM 669 O O . ASP A 1 88 ? 16.518 1.213 -25.683 1.00 85.94 88 ASP A O 1
ATOM 673 N N . VAL A 1 89 ? 17.040 1.802 -23.592 1.00 84.69 89 VAL A N 1
ATOM 674 C CA . VAL A 1 89 ? 17.792 3.008 -23.940 1.00 84.69 89 VAL A CA 1
ATOM 675 C C . VAL A 1 89 ? 19.275 2.760 -23.685 1.00 84.69 89 VAL A C 1
ATOM 677 O O . VAL A 1 89 ? 19.674 2.209 -22.664 1.00 84.69 89 VAL A O 1
ATOM 680 N N . ARG A 1 90 ? 20.144 3.205 -24.594 1.00 84.88 90 ARG A N 1
ATOM 681 C CA . ARG A 1 90 ? 21.593 3.025 -24.442 1.00 84.88 90 ARG A CA 1
ATOM 682 C C . ARG A 1 90 ? 22.123 3.699 -23.166 1.00 84.88 90 ARG A C 1
ATOM 684 O O . ARG A 1 90 ? 21.827 4.860 -22.901 1.00 84.88 90 ARG A O 1
ATOM 691 N N . GLY A 1 91 ? 22.994 2.998 -22.435 1.00 82.88 91 GLY A N 1
ATOM 692 C CA . GLY A 1 91 ? 23.703 3.542 -21.267 1.00 82.88 91 GLY A CA 1
ATOM 693 C C . GLY A 1 91 ? 22.912 3.504 -19.955 1.00 82.88 91 GLY A C 1
ATOM 694 O O . GLY A 1 91 ? 23.347 4.098 -18.968 1.00 82.88 91 GLY A O 1
ATOM 695 N N . ILE A 1 92 ? 21.775 2.808 -19.933 1.00 81.94 92 ILE A N 1
ATOM 696 C CA . ILE A 1 92 ? 20.973 2.601 -18.726 1.00 81.94 92 ILE A CA 1
ATOM 697 C C . ILE A 1 92 ? 21.447 1.387 -17.923 1.00 81.94 92 ILE A C 1
ATOM 699 O O . ILE A 1 92 ? 22.136 0.497 -18.423 1.00 81.94 92 ILE A O 1
ATOM 703 N N . ASN A 1 93 ? 21.036 1.330 -16.663 1.00 84.31 93 ASN A N 1
ATOM 704 C CA . ASN A 1 93 ? 21.226 0.186 -15.791 1.00 84.31 93 ASN A CA 1
ATOM 705 C C . ASN A 1 93 ? 19.886 -0.531 -15.587 1.00 84.31 93 ASN A C 1
ATOM 707 O O . ASN A 1 93 ? 18.974 0.018 -14.970 1.00 84.31 93 ASN A O 1
ATOM 711 N N . ALA A 1 94 ? 19.788 -1.786 -16.027 1.00 80.75 94 ALA A N 1
ATOM 712 C CA . ALA A 1 94 ? 18.552 -2.565 -15.938 1.00 80.75 94 ALA A CA 1
ATOM 713 C C . ALA A 1 94 ? 17.986 -2.681 -14.506 1.00 80.75 94 ALA A C 1
ATOM 715 O O . ALA A 1 94 ? 16.770 -2.707 -14.332 1.00 80.75 94 ALA A O 1
ATOM 716 N N . HIS A 1 95 ? 18.827 -2.676 -13.463 1.00 82.19 95 HIS A N 1
ATOM 717 C CA . HIS A 1 95 ? 18.342 -2.712 -12.078 1.00 82.19 95 HIS A CA 1
ATOM 718 C C . HIS A 1 95 ? 17.715 -1.392 -11.620 1.00 82.19 95 HIS A C 1
ATOM 720 O O . HIS A 1 95 ? 16.851 -1.410 -10.746 1.00 82.19 95 HIS A O 1
ATOM 726 N N . PHE A 1 96 ? 18.166 -0.248 -12.142 1.00 81.62 96 PHE A N 1
ATOM 727 C CA . PHE A 1 96 ? 17.672 1.071 -11.731 1.00 81.62 96 PHE A CA 1
ATOM 728 C C . PHE A 1 96 ? 16.561 1.559 -12.658 1.00 81.62 96 PHE A C 1
ATOM 730 O O . PHE A 1 96 ? 15.463 1.894 -12.215 1.00 81.62 96 PHE A O 1
ATOM 737 N N . ASP A 1 97 ? 16.850 1.569 -13.952 1.00 84.75 97 ASP A N 1
ATOM 738 C CA . ASP A 1 97 ? 15.973 2.119 -14.975 1.00 84.75 97 ASP A CA 1
ATOM 739 C C . ASP A 1 97 ? 14.842 1.127 -15.296 1.00 84.75 97 ASP A C 1
ATOM 741 O O . ASP A 1 97 ? 13.690 1.532 -15.441 1.00 84.75 97 ASP A O 1
ATOM 745 N N . GLY A 1 98 ? 15.118 -0.184 -15.250 1.00 86.69 98 GLY A N 1
ATOM 746 C CA . GLY A 1 98 ? 14.089 -1.227 -15.355 1.00 86.69 98 GLY A CA 1
ATOM 747 C C . GLY A 1 98 ? 13.104 -1.227 -14.179 1.00 86.69 98 GLY A C 1
ATOM 748 O O . GLY A 1 98 ? 11.901 -1.409 -14.373 1.00 86.69 98 GLY A O 1
ATOM 749 N N . ALA A 1 99 ? 13.574 -0.935 -12.962 1.00 88.88 99 ALA A N 1
ATOM 750 C CA . ALA A 1 99 ? 12.719 -0.777 -11.781 1.00 88.88 99 ALA A CA 1
ATOM 751 C C . ALA A 1 99 ? 11.755 0.417 -11.908 1.00 88.88 99 ALA A C 1
ATOM 753 O O . ALA A 1 99 ? 10.590 0.319 -11.514 1.00 88.88 99 ALA A O 1
ATOM 754 N N . THR A 1 100 ? 12.214 1.510 -12.523 1.00 90.56 100 THR A N 1
ATOM 755 C CA . THR A 1 100 ? 11.374 2.676 -12.843 1.00 90.56 100 THR A CA 1
ATOM 756 C C . THR A 1 100 ? 10.361 2.341 -13.941 1.00 90.56 100 THR A C 1
ATOM 758 O O . THR A 1 100 ? 9.179 2.673 -13.826 1.00 90.56 100 THR A O 1
ATOM 761 N N . ALA A 1 101 ? 10.798 1.627 -14.982 1.00 91.12 101 ALA A N 1
ATOM 762 C CA . ALA A 1 101 ? 9.957 1.206 -16.101 1.00 91.12 101 ALA A CA 1
ATOM 763 C C . ALA A 1 101 ? 8.864 0.200 -15.704 1.00 91.12 101 ALA A C 1
ATOM 765 O O . ALA A 1 101 ? 7.815 0.152 -16.342 1.00 91.12 101 ALA A O 1
ATOM 766 N N . SER A 1 102 ? 9.083 -0.583 -14.642 1.00 90.06 102 SER A N 1
ATOM 767 C CA . SER A 1 102 ? 8.259 -1.748 -14.279 1.0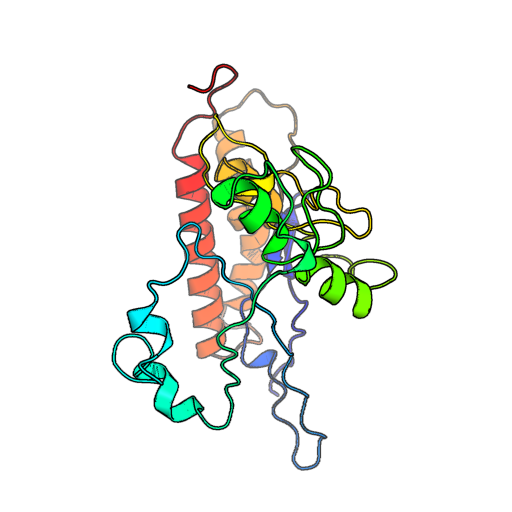0 90.06 102 SER A CA 1
ATOM 768 C C . SER A 1 102 ? 6.760 -1.468 -14.194 1.00 90.06 102 SER A C 1
ATOM 770 O O . SER A 1 102 ? 5.970 -2.292 -14.641 1.00 90.06 102 SER A O 1
ATOM 772 N N . PHE A 1 103 ? 6.361 -0.306 -13.669 1.00 93.00 103 PHE A N 1
ATOM 773 C CA . PHE A 1 103 ? 4.945 0.077 -13.563 1.00 93.00 103 PHE A CA 1
ATOM 774 C C . PHE A 1 103 ? 4.586 1.342 -14.339 1.00 93.00 103 PHE A C 1
ATOM 776 O O . PHE A 1 103 ? 3.449 1.794 -14.247 1.00 93.00 103 PHE A O 1
ATOM 783 N N . THR A 1 104 ? 5.531 1.916 -15.082 1.00 94.00 104 THR A N 1
ATOM 784 C CA . THR A 1 104 ? 5.325 3.142 -15.870 1.00 94.00 104 THR A CA 1
ATOM 785 C C . THR A 1 104 ? 5.325 2.864 -17.372 1.00 94.00 104 THR A C 1
ATOM 787 O O . THR A 1 104 ? 4.744 3.638 -18.128 1.00 94.00 104 THR A O 1
ATOM 790 N N . ALA A 1 105 ? 5.965 1.770 -17.814 1.00 92.06 105 ALA A N 1
ATOM 791 C CA . ALA A 1 105 ? 6.260 1.471 -19.218 1.00 92.06 105 ALA A CA 1
ATOM 792 C C . ALA A 1 105 ? 6.928 2.651 -19.962 1.00 92.06 105 ALA A C 1
ATOM 794 O O . ALA A 1 105 ? 6.748 2.830 -21.171 1.00 92.06 105 ALA A O 1
ATOM 795 N N . GLN A 1 106 ? 7.678 3.472 -19.221 1.00 92.50 106 GLN A N 1
ATOM 796 C CA . GLN A 1 106 ? 8.391 4.652 -19.699 1.00 92.50 106 GLN A CA 1
ATOM 797 C C . GLN A 1 106 ? 9.835 4.625 -19.175 1.00 92.50 106 GLN A C 1
ATOM 799 O O . GLN A 1 106 ? 10.062 4.184 -18.043 1.00 92.50 106 GLN A O 1
ATOM 804 N N . PRO A 1 107 ? 10.815 5.111 -19.958 1.00 90.38 107 PRO A N 1
ATOM 805 C CA . PRO A 1 107 ? 12.194 5.217 -19.498 1.00 90.38 107 PRO A CA 1
ATOM 806 C C . PRO A 1 107 ? 12.297 6.159 -18.291 1.00 90.38 107 PRO A C 1
ATOM 808 O O . PRO A 1 107 ? 11.450 7.032 -18.082 1.00 90.38 107 PRO A O 1
ATOM 811 N N . ALA A 1 108 ? 13.345 5.997 -17.484 1.00 89.12 108 ALA A N 1
ATOM 812 C CA . ALA A 1 108 ? 13.606 6.915 -16.383 1.00 89.12 108 ALA A CA 1
ATOM 813 C C . ALA A 1 108 ? 13.855 8.340 -16.916 1.00 89.12 108 ALA A C 1
ATOM 815 O O . ALA A 1 108 ? 14.569 8.543 -17.895 1.00 89.12 108 ALA A O 1
ATOM 816 N N . GLY A 1 109 ? 13.268 9.336 -16.253 1.00 85.50 109 GLY A N 1
ATOM 817 C CA . GLY A 1 109 ? 13.401 10.761 -16.574 1.00 85.50 109 GLY A CA 1
ATOM 818 C C . GLY A 1 109 ? 14.463 11.477 -15.732 1.00 85.50 109 GLY A C 1
ATOM 819 O O . GLY A 1 109 ? 14.393 12.693 -15.568 1.00 85.50 109 GLY A O 1
ATOM 820 N N . GLY A 1 110 ? 15.388 10.728 -15.125 1.00 83.06 110 GLY A N 1
ATOM 821 C CA . GLY A 1 110 ? 16.395 11.207 -14.176 1.00 83.06 110 GLY A CA 1
ATOM 822 C C . GLY A 1 110 ? 16.521 10.284 -12.960 1.00 83.06 110 GLY A C 1
ATOM 823 O O . GLY A 1 110 ? 15.930 9.209 -12.917 1.00 83.06 110 GLY A O 1
ATOM 824 N N . GLU A 1 111 ? 17.273 10.698 -11.937 1.00 79.50 111 GLU A N 1
ATOM 825 C CA . GLU A 1 111 ? 17.526 9.839 -10.765 1.00 79.50 111 GLU A CA 1
ATOM 826 C C . GLU A 1 111 ? 16.279 9.556 -9.914 1.00 79.50 111 GLU A C 1
ATOM 828 O O . GLU A 1 111 ? 16.154 8.469 -9.342 1.00 79.50 111 GLU A O 1
ATOM 833 N N . ALA A 1 112 ? 15.373 10.535 -9.822 1.00 84.62 112 ALA A N 1
ATOM 834 C CA . ALA A 1 112 ? 14.184 10.517 -8.965 1.00 84.62 112 ALA A CA 1
ATOM 835 C C . ALA A 1 112 ? 12.882 10.814 -9.721 1.00 84.62 112 ALA A C 1
ATOM 837 O O . ALA A 1 112 ? 11.879 11.195 -9.115 1.00 84.62 112 ALA A O 1
ATOM 838 N N . LYS A 1 113 ? 12.899 10.651 -11.046 1.00 91.56 113 LYS A N 1
ATOM 839 C CA . LYS A 1 113 ? 11.761 10.933 -11.915 1.00 91.56 113 LYS A CA 1
ATOM 840 C C . LYS A 1 113 ? 11.597 9.810 -12.933 1.00 91.56 113 LYS A C 1
ATOM 842 O O . LYS A 1 113 ? 12.573 9.384 -13.541 1.00 91.56 113 LYS A O 1
ATOM 847 N N . ALA A 1 114 ? 10.373 9.343 -13.123 1.00 93.62 114 ALA A N 1
ATOM 848 C CA . ALA A 1 114 ? 10.006 8.470 -14.228 1.00 93.62 114 ALA A CA 1
ATOM 849 C C . ALA A 1 114 ? 9.615 9.291 -15.466 1.00 93.62 114 ALA A C 1
ATOM 851 O O . ALA A 1 114 ? 9.276 10.469 -15.361 1.00 93.62 114 ALA A O 1
ATOM 852 N N . GLY A 1 115 ? 9.610 8.663 -16.642 1.00 92.38 115 GLY A N 1
ATOM 853 C CA . GLY A 1 115 ? 9.101 9.279 -17.870 1.00 92.38 115 GLY A CA 1
ATOM 854 C C . GLY A 1 115 ? 7.577 9.462 -17.897 1.00 92.38 115 GLY A C 1
ATOM 855 O O . GLY A 1 115 ? 7.060 10.111 -18.800 1.00 92.38 115 GLY A O 1
ATOM 856 N N . GLY A 1 116 ? 6.847 8.921 -16.918 1.00 94.56 116 GLY A N 1
ATOM 857 C CA . GLY A 1 116 ? 5.397 9.060 -16.806 1.00 94.56 116 GLY A CA 1
ATOM 858 C C . GLY A 1 116 ? 4.837 8.470 -15.508 1.00 94.56 116 GLY A C 1
ATOM 859 O O . GLY A 1 116 ? 5.608 8.004 -14.662 1.00 94.56 116 GLY A O 1
ATOM 860 N N . PRO A 1 117 ? 3.504 8.493 -15.335 1.00 96.19 117 PRO A N 1
ATOM 861 C CA . PRO A 1 117 ? 2.863 7.947 -14.149 1.00 96.19 117 PRO A CA 1
ATOM 862 C C . PRO A 1 117 ? 3.012 6.440 -14.050 1.00 96.19 117 PRO A C 1
ATOM 864 O O . PRO A 1 117 ? 3.025 5.724 -15.051 1.00 96.19 117 PRO A O 1
ATOM 867 N N . SER A 1 118 ? 3.034 5.950 -12.816 1.00 95.88 118 SER A N 1
ATOM 868 C CA . SER A 1 118 ? 2.870 4.528 -12.557 1.00 95.88 118 SER A CA 1
ATOM 869 C C . SER A 1 118 ? 1.403 4.112 -12.668 1.00 95.88 118 SER A C 1
ATOM 871 O O . SER A 1 118 ? 0.482 4.907 -12.444 1.00 95.88 118 SER A O 1
ATOM 873 N N . ILE A 1 119 ? 1.165 2.835 -12.965 1.00 95.69 119 ILE A N 1
ATOM 874 C CA . ILE A 1 119 ? -0.181 2.286 -13.149 1.00 95.69 119 ILE A CA 1
ATOM 875 C C . ILE A 1 119 ? -1.075 2.477 -11.913 1.00 95.69 119 ILE A C 1
ATOM 877 O O . ILE A 1 119 ? -2.268 2.721 -12.064 1.00 95.69 119 ILE A O 1
ATOM 881 N N . ASP A 1 120 ? -0.533 2.450 -10.689 1.00 94.81 120 ASP A N 1
ATOM 882 C CA . ASP A 1 120 ? -1.315 2.722 -9.473 1.00 94.81 120 ASP A CA 1
ATOM 883 C C . ASP A 1 120 ? -1.824 4.170 -9.42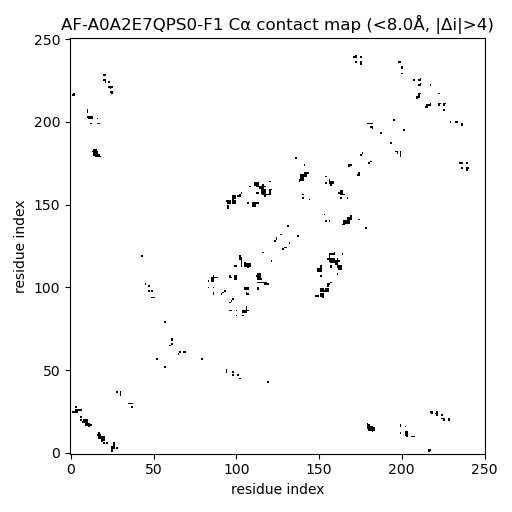6 1.00 94.81 120 ASP A C 1
ATOM 885 O O . ASP A 1 120 ? -2.978 4.406 -9.056 1.00 94.81 120 ASP A O 1
ATOM 889 N N . GLN A 1 121 ? -1.014 5.139 -9.862 1.00 95.50 121 GLN A N 1
ATOM 890 C CA . GLN A 1 121 ? -1.433 6.537 -9.936 1.00 95.50 121 GLN A CA 1
ATOM 891 C C . GLN A 1 121 ? -2.388 6.783 -11.106 1.00 95.50 121 GLN A C 1
ATOM 893 O O . GLN A 1 121 ? -3.319 7.577 -10.959 1.00 95.50 121 GLN A O 1
ATOM 898 N N . MET A 1 122 ? -2.234 6.063 -12.223 1.00 96.06 122 MET A N 1
ATOM 899 C CA . MET A 1 122 ? -3.206 6.088 -13.322 1.00 96.06 122 MET A CA 1
ATOM 900 C C . MET A 1 122 ? -4.569 5.543 -12.886 1.00 96.06 122 MET A C 1
ATOM 902 O O . MET A 1 122 ? -5.582 6.207 -13.093 1.00 96.06 122 MET A O 1
ATOM 906 N N . VAL A 1 123 ? -4.605 4.378 -12.229 1.00 94.06 123 VAL A N 1
ATOM 907 C CA . VAL A 1 123 ? -5.843 3.779 -11.694 1.00 94.06 123 VAL A CA 1
ATOM 908 C C . VAL A 1 123 ? -6.487 4.715 -10.673 1.00 94.06 123 VAL A C 1
ATOM 910 O O . VAL A 1 123 ? -7.692 4.970 -10.740 1.00 94.06 123 VAL A O 1
ATOM 913 N N . ARG A 1 124 ? -5.691 5.287 -9.759 1.00 92.50 124 ARG A N 1
ATOM 914 C CA . ARG A 1 124 ? -6.169 6.298 -8.808 1.00 92.50 124 ARG A CA 1
ATOM 915 C C . ARG A 1 124 ? -6.804 7.482 -9.534 1.00 92.50 124 ARG A C 1
ATOM 917 O O . ARG A 1 124 ? -7.917 7.860 -9.186 1.00 92.50 124 ARG A O 1
ATOM 924 N N . HIS A 1 125 ? -6.118 8.070 -10.511 1.00 94.62 125 HIS A N 1
ATOM 925 C CA . HIS A 1 125 ? -6.606 9.250 -11.224 1.00 94.62 125 HIS A CA 1
ATOM 926 C C . HIS A 1 125 ? -7.862 8.954 -12.054 1.00 94.62 125 HIS A C 1
ATOM 928 O O . HIS A 1 125 ? -8.797 9.746 -12.030 1.00 94.62 125 HIS A O 1
ATOM 934 N N . ALA A 1 126 ? -7.934 7.791 -12.706 1.00 94.81 126 ALA A N 1
ATOM 935 C CA . ALA A 1 126 ? -9.095 7.382 -13.495 1.00 94.81 126 ALA A CA 1
ATOM 936 C C . ALA A 1 126 ? -10.379 7.266 -12.654 1.00 94.81 126 ALA A C 1
ATOM 938 O O . ALA A 1 126 ? -11.459 7.623 -13.117 1.00 94.81 126 ALA A O 1
ATOM 939 N N . HIS A 1 127 ? -10.274 6.792 -11.408 1.00 91.25 127 HIS A N 1
ATOM 940 C CA . HIS A 1 127 ? -11.427 6.657 -10.508 1.00 91.25 127 HIS A CA 1
ATOM 941 C C . HIS A 1 127 ? -11.675 7.883 -9.623 1.00 91.25 127 HIS A C 1
ATOM 943 O O . HIS A 1 127 ? -12.790 8.081 -9.137 1.00 91.25 127 HIS A O 1
ATOM 949 N N . HIS A 1 128 ? -10.648 8.699 -9.398 1.00 92.31 128 HIS A N 1
ATOM 950 C CA . HIS A 1 128 ? -10.676 9.848 -8.500 1.00 92.31 128 HIS A CA 1
ATOM 951 C C . HIS A 1 128 ? -9.962 11.062 -9.126 1.00 92.31 128 HIS A C 1
ATOM 953 O O . HIS A 1 128 ? -8.968 11.544 -8.570 1.00 92.31 128 HIS A O 1
ATOM 959 N N . PRO A 1 129 ? -10.454 11.588 -10.268 1.00 94.50 129 PRO A N 1
ATOM 960 C CA . PRO A 1 129 ? -9.765 12.647 -11.011 1.00 94.50 129 PRO A CA 1
ATOM 961 C C . PRO A 1 129 ? -9.683 13.964 -10.230 1.00 94.50 129 PRO A C 1
ATOM 963 O O . PRO A 1 129 ? -8.709 14.695 -10.370 1.00 94.50 129 PRO A O 1
ATOM 966 N N . GLN A 1 130 ? -10.659 14.230 -9.354 1.00 93.44 130 GLN A N 1
ATO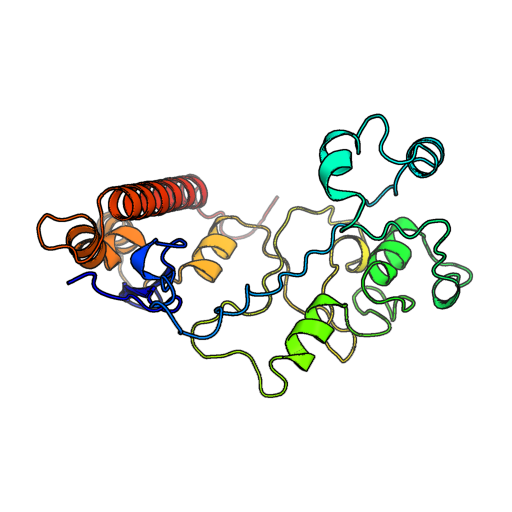M 967 C CA . GLN A 1 130 ? -10.690 15.405 -8.472 1.00 93.44 130 GLN A CA 1
ATOM 968 C C . GLN A 1 130 ? -10.044 15.164 -7.095 1.00 93.44 130 GLN A C 1
ATOM 970 O O . GLN A 1 130 ? -10.173 15.982 -6.189 1.00 93.44 130 GLN A O 1
ATOM 975 N N . GLY A 1 131 ? -9.339 14.043 -6.919 1.00 88.81 131 GLY A N 1
ATOM 976 C CA . GLY A 1 131 ? -8.723 13.660 -5.651 1.00 88.81 131 GLY A CA 1
ATOM 977 C C . GLY A 1 131 ? -9.504 12.593 -4.884 1.00 88.81 131 GLY A C 1
ATOM 978 O O . GLY A 1 131 ? -10.631 12.229 -5.219 1.00 88.81 131 GLY A O 1
ATOM 979 N N . LEU A 1 132 ? -8.848 12.037 -3.862 1.00 88.88 132 LEU A N 1
ATOM 980 C CA . LEU A 1 132 ? -9.404 10.948 -3.061 1.00 88.88 132 LEU A CA 1
ATOM 981 C C . LEU A 1 132 ? -10.532 11.454 -2.147 1.00 88.88 132 LEU A C 1
ATOM 983 O O . LEU A 1 132 ? -10.449 12.575 -1.647 1.00 88.88 132 LEU A O 1
ATOM 987 N N . PRO A 1 133 ? -11.541 10.613 -1.852 1.00 86.81 133 PRO A N 1
ATOM 988 C CA . PRO A 1 133 ? -12.538 10.925 -0.836 1.00 86.81 133 PRO A CA 1
ATOM 989 C C . PRO A 1 133 ? -11.899 11.231 0.524 1.00 86.81 133 PRO A C 1
ATOM 991 O O . PRO A 1 133 ? -10.873 10.646 0.882 1.00 86.81 133 PRO A O 1
ATOM 994 N N . ALA A 1 134 ? -12.555 12.080 1.315 1.00 82.50 134 ALA A N 1
ATOM 995 C CA . ALA A 1 134 ? -12.122 12.389 2.674 1.00 82.50 134 ALA A CA 1
ATOM 996 C C . ALA A 1 134 ? -11.948 11.117 3.530 1.00 82.50 134 ALA A C 1
ATOM 998 O O . ALA A 1 134 ? -12.730 10.166 3.428 1.00 82.50 134 ALA A O 1
ATOM 999 N N . GLY A 1 135 ? -10.916 11.112 4.378 1.00 75.38 135 GLY A N 1
ATOM 1000 C CA . GLY A 1 135 ? -10.591 9.993 5.269 1.00 75.38 135 GLY A CA 1
ATOM 1001 C C . GLY A 1 135 ? -9.874 8.812 4.604 1.00 75.38 135 GLY A C 1
ATOM 1002 O O . GLY A 1 135 ? -9.638 7.807 5.264 1.00 75.38 135 GLY A O 1
ATOM 1003 N N . MET A 1 136 ? -9.522 8.904 3.317 1.00 80.94 136 MET A N 1
ATOM 1004 C CA . MET A 1 136 ? -8.651 7.921 2.669 1.00 80.94 136 MET A CA 1
ATOM 1005 C C . MET A 1 136 ? -7.184 8.205 2.980 1.00 80.94 136 MET A C 1
ATOM 1007 O O . MET A 1 136 ? -6.740 9.351 2.894 1.00 80.94 136 MET A O 1
ATOM 1011 N N . VAL A 1 137 ? -6.416 7.151 3.265 1.00 81.62 137 VAL A N 1
ATOM 1012 C CA . VAL A 1 137 ? -4.955 7.253 3.309 1.00 81.62 137 VAL A CA 1
ATOM 1013 C C . VAL A 1 137 ? -4.482 7.574 1.883 1.00 81.62 137 VAL A C 1
ATOM 1015 O O . VAL A 1 137 ? -4.796 6.814 0.961 1.00 81.62 137 VAL A O 1
ATOM 1018 N N . PRO A 1 138 ? -3.790 8.708 1.654 1.00 86.00 138 PRO A N 1
ATOM 1019 C CA . PRO A 1 138 ? -3.230 9.022 0.343 1.00 86.00 138 PRO A CA 1
ATOM 1020 C C . PRO A 1 138 ? -2.114 8.029 -0.003 1.00 86.00 138 PRO A C 1
ATOM 1022 O O . PRO A 1 138 ? -1.810 7.131 0.779 1.00 86.00 138 PRO A O 1
ATOM 1025 N N . THR A 1 139 ? -1.469 8.191 -1.160 1.00 90.69 139 THR A N 1
ATOM 1026 C CA . THR A 1 139 ? -0.342 7.333 -1.543 1.00 90.69 139 THR A CA 1
ATOM 1027 C C . THR A 1 139 ? 0.663 7.206 -0.391 1.00 90.69 139 THR A C 1
ATOM 1029 O O . THR A 1 139 ? 1.166 8.200 0.145 1.00 90.69 139 THR A O 1
ATOM 1032 N N . LEU A 1 140 ? 0.910 5.961 0.012 1.00 92.44 140 LEU A N 1
ATOM 1033 C CA . LEU A 1 140 ? 1.799 5.587 1.099 1.00 92.44 140 LEU A CA 1
ATOM 1034 C C . LEU A 1 140 ? 2.837 4.630 0.532 1.00 92.44 140 LEU A C 1
ATOM 1036 O O . LEU A 1 140 ? 2.495 3.562 0.034 1.00 92.44 140 LEU A O 1
ATOM 1040 N N . VAL A 1 141 ? 4.100 5.030 0.607 1.00 92.56 141 VAL A N 1
ATOM 1041 C CA . VAL A 1 141 ? 5.230 4.215 0.168 1.00 92.56 141 VAL A CA 1
ATOM 1042 C C . VAL A 1 141 ? 6.085 3.961 1.399 1.00 92.56 141 VAL A C 1
ATOM 1044 O O . VAL A 1 141 ? 6.468 4.906 2.089 1.00 92.56 141 VAL A O 1
ATOM 1047 N N . ALA A 1 142 ? 6.335 2.695 1.711 1.00 92.31 142 ALA A N 1
ATOM 1048 C CA . ALA A 1 142 ? 7.083 2.282 2.888 1.00 92.31 142 ALA A CA 1
ATOM 1049 C C . ALA A 1 142 ? 7.928 1.051 2.574 1.00 92.31 142 ALA A C 1
ATOM 1051 O O . ALA A 1 142 ? 7.536 0.216 1.758 1.00 92.31 142 ALA A O 1
ATOM 1052 N N . GLY A 1 143 ? 9.077 0.940 3.229 1.00 90.25 143 GLY A N 1
ATOM 1053 C CA . GLY A 1 143 ? 10.010 -0.148 2.984 1.00 90.25 143 GLY A CA 1
ATOM 1054 C C . GLY A 1 143 ? 11.419 0.177 3.446 1.00 90.25 143 GLY A C 1
ATOM 1055 O O . GLY A 1 143 ? 11.743 1.307 3.813 1.00 90.25 143 GLY A O 1
ATOM 1056 N N . THR A 1 144 ? 12.262 -0.845 3.418 1.00 87.38 144 THR A N 1
ATOM 1057 C CA . THR A 1 144 ? 13.701 -0.724 3.627 1.00 87.38 144 THR A CA 1
ATOM 1058 C C . THR A 1 144 ? 14.400 -0.778 2.275 1.00 87.38 144 THR A C 1
ATOM 1060 O O . THR A 1 144 ? 13.965 -1.473 1.358 1.00 87.38 144 THR A O 1
ATOM 1063 N N . PHE A 1 145 ? 15.478 -0.015 2.123 1.00 86.50 145 PHE A N 1
ATOM 1064 C CA . PHE A 1 145 ? 16.205 0.057 0.861 1.00 86.50 145 PHE A CA 1
ATOM 1065 C C . PHE A 1 145 ? 17.680 0.382 1.084 1.00 86.50 145 PHE A C 1
ATOM 1067 O O . PHE A 1 145 ? 18.092 0.867 2.138 1.00 86.50 145 PHE A O 1
ATOM 1074 N N . PHE A 1 146 ? 18.491 0.115 0.063 1.00 81.25 146 PHE A N 1
ATOM 1075 C CA . PHE A 1 146 ? 19.914 0.419 0.094 1.00 81.25 146 PHE A CA 1
ATOM 1076 C C . PHE A 1 146 ? 20.167 1.865 -0.347 1.00 81.25 146 PHE A C 1
ATOM 1078 O O . PHE A 1 146 ? 19.835 2.240 -1.470 1.00 81.25 146 PHE A O 1
ATOM 1085 N N . ARG A 1 147 ? 20.784 2.676 0.522 1.00 76.56 147 ARG A N 1
ATOM 1086 C CA . ARG A 1 147 ? 20.972 4.123 0.290 1.00 76.56 147 ARG A CA 1
ATOM 1087 C C . ARG A 1 147 ? 21.991 4.472 -0.799 1.00 76.56 147 ARG A C 1
ATOM 1089 O O . ARG A 1 147 ? 21.946 5.579 -1.316 1.00 76.56 147 ARG A O 1
ATOM 1096 N N . ARG A 1 148 ? 22.897 3.559 -1.177 1.00 74.56 148 ARG A N 1
ATOM 1097 C CA . ARG A 1 148 ? 23.865 3.781 -2.276 1.00 74.56 148 ARG A CA 1
ATOM 1098 C C . ARG A 1 148 ? 23.248 3.440 -3.639 1.00 74.56 148 ARG A C 1
ATOM 1100 O O . ARG A 1 148 ? 23.824 2.688 -4.419 1.00 74.56 148 ARG A O 1
ATOM 1107 N N . SER A 1 149 ? 22.029 3.908 -3.877 1.00 73.62 149 SER A N 1
ATOM 1108 C CA . SER A 1 149 ? 21.241 3.590 -5.065 1.00 73.62 149 SER A CA 1
ATOM 1109 C C . SER A 1 149 ? 20.473 4.815 -5.546 1.00 73.62 149 SER A C 1
ATOM 1111 O O . SER A 1 149 ? 20.195 5.719 -4.763 1.00 73.62 149 SER A O 1
ATOM 1113 N N . ARG A 1 150 ? 20.073 4.816 -6.821 1.00 82.06 150 ARG A N 1
ATOM 1114 C CA . ARG A 1 150 ? 19.117 5.790 -7.362 1.00 82.06 150 ARG A CA 1
ATOM 1115 C C . ARG A 1 150 ? 17.722 5.549 -6.792 1.00 82.06 150 ARG A C 1
ATOM 1117 O O . ARG A 1 150 ? 17.357 4.397 -6.532 1.00 82.06 150 ARG A O 1
ATOM 1124 N N . VAL A 1 151 ? 16.945 6.625 -6.665 1.00 87.56 151 VAL A N 1
ATOM 1125 C CA . VAL A 1 151 ? 15.569 6.611 -6.142 1.00 87.56 151 VAL A CA 1
ATOM 1126 C C . VAL A 1 151 ? 14.689 5.651 -6.942 1.00 87.56 151 VAL A C 1
ATOM 1128 O O . VAL A 1 151 ? 13.938 4.874 -6.354 1.00 87.56 151 VAL A O 1
ATOM 1131 N N . GLY A 1 152 ? 14.850 5.629 -8.268 1.00 86.81 152 GLY A N 1
ATOM 1132 C CA . GLY A 1 152 ? 14.079 4.757 -9.157 1.00 86.81 152 GLY A CA 1
ATOM 1133 C C . GLY A 1 152 ? 14.255 3.247 -8.959 1.00 86.81 152 GLY A C 1
ATOM 1134 O O . GLY A 1 152 ? 13.444 2.474 -9.454 1.00 86.81 152 GLY A O 1
ATOM 1135 N N . ARG A 1 153 ? 15.267 2.799 -8.202 1.00 86.94 153 ARG A N 1
ATOM 1136 C CA . ARG A 1 153 ? 15.433 1.370 -7.881 1.00 86.94 153 ARG A CA 1
ATOM 1137 C C . ARG A 1 153 ? 14.416 0.870 -6.856 1.00 86.94 153 ARG A C 1
ATOM 1139 O O . ARG A 1 153 ? 14.041 -0.295 -6.894 1.00 86.94 153 ARG A O 1
ATOM 1146 N N . TYR A 1 154 ? 14.065 1.715 -5.890 1.00 87.12 154 TYR A N 1
ATOM 1147 C CA . TYR A 1 154 ? 13.275 1.329 -4.715 1.00 87.12 154 TYR A CA 1
ATOM 1148 C C . TYR A 1 154 ? 11.942 2.077 -4.606 1.00 87.12 154 TYR A C 1
ATOM 1150 O O . TYR A 1 154 ? 11.121 1.747 -3.753 1.00 87.12 154 TYR A O 1
ATOM 1158 N N . HIS A 1 155 ? 11.711 3.082 -5.451 1.00 90.31 155 HIS A N 1
ATOM 1159 C CA . HIS A 1 155 ? 10.392 3.663 -5.668 1.00 90.31 155 HIS A CA 1
ATOM 1160 C C . HIS A 1 155 ? 9.754 3.077 -6.922 1.00 90.31 155 HIS A C 1
ATOM 1162 O O . HIS A 1 155 ? 10.396 2.974 -7.958 1.00 90.31 155 HIS A O 1
ATOM 1168 N N . HIS A 1 156 ? 8.460 2.764 -6.831 1.00 92.00 156 HIS A N 1
ATOM 1169 C CA . HIS A 1 156 ? 7.685 2.236 -7.957 1.00 92.00 156 HIS A CA 1
ATOM 1170 C C . HIS A 1 156 ? 6.329 2.939 -8.142 1.00 92.00 156 HIS A C 1
ATOM 1172 O O . HIS A 1 156 ? 5.473 2.451 -8.871 1.00 92.00 156 HIS A O 1
ATOM 1178 N N . SER A 1 157 ? 6.119 4.075 -7.468 1.00 94.38 157 SER A N 1
ATOM 1179 C CA . SER A 1 157 ? 4.890 4.866 -7.561 1.00 94.38 157 SER A CA 1
ATOM 1180 C C . SER A 1 157 ? 5.232 6.306 -7.939 1.00 94.38 157 SER A C 1
ATOM 1182 O O . SER A 1 157 ? 5.978 6.979 -7.217 1.00 94.38 157 SER A O 1
ATOM 1184 N N . TYR A 1 158 ? 4.699 6.756 -9.075 1.00 95.81 158 TYR A N 1
ATOM 1185 C CA . TYR A 1 158 ? 5.009 8.033 -9.714 1.00 95.81 158 TYR A CA 1
ATOM 1186 C C . TYR A 1 158 ? 3.732 8.753 -10.141 1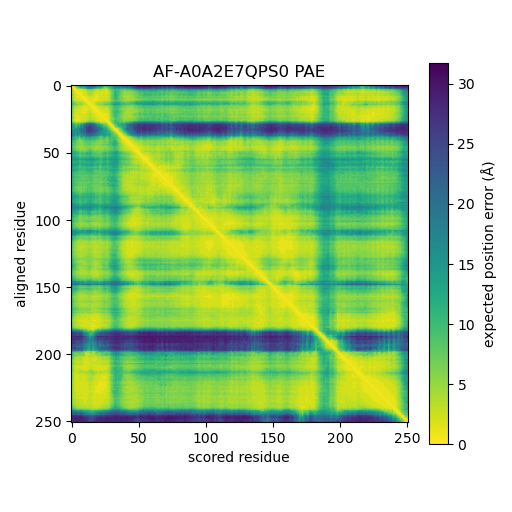.00 95.81 158 TYR A C 1
ATOM 1188 O O . TYR A 1 158 ? 2.847 8.151 -10.748 1.00 95.81 158 TYR A O 1
ATOM 1196 N N . THR A 1 159 ? 3.630 10.039 -9.820 1.00 95.62 159 THR A N 1
ATOM 1197 C CA . THR A 1 159 ? 2.507 10.919 -10.180 1.00 95.62 159 THR A CA 1
ATOM 1198 C C . THR A 1 159 ? 2.382 11.119 -11.692 1.00 95.62 159 THR A C 1
ATOM 1200 O O . THR A 1 159 ? 3.234 10.697 -12.469 1.00 95.62 159 THR A O 1
ATOM 1203 N N . LEU A 1 160 ? 1.317 11.807 -12.125 1.00 95.50 160 LEU A N 1
ATOM 1204 C CA . LEU A 1 160 ? 1.044 12.098 -13.542 1.00 95.50 160 LEU A CA 1
ATOM 1205 C C . LEU A 1 160 ? 2.191 12.812 -14.271 1.00 95.50 160 LEU A C 1
ATOM 1207 O O . LEU A 1 160 ? 2.353 12.619 -15.470 1.00 95.50 160 LEU A O 1
ATOM 1211 N N . ASP A 1 161 ? 2.996 13.598 -13.558 1.00 95.19 161 ASP A N 1
ATOM 1212 C CA . ASP A 1 161 ? 4.170 14.291 -14.097 1.00 95.19 161 ASP A CA 1
ATOM 1213 C C . ASP A 1 161 ? 5.482 13.488 -13.963 1.00 95.19 161 ASP A C 1
ATOM 1215 O O . ASP A 1 161 ? 6.554 14.001 -14.291 1.00 95.19 161 ASP A O 1
ATOM 1219 N N . GLY A 1 162 ? 5.413 12.246 -13.470 1.00 95.19 162 GLY A N 1
ATOM 1220 C CA . GLY A 1 162 ? 6.544 11.334 -13.299 1.00 95.19 162 GLY A CA 1
ATOM 1221 C C . GLY A 1 162 ? 7.361 11.541 -12.021 1.00 95.19 162 GLY A C 1
ATOM 1222 O O . GLY A 1 162 ? 8.361 10.849 -11.830 1.00 95.19 162 GLY A O 1
ATOM 1223 N N . THR A 1 163 ? 6.992 12.470 -11.134 1.00 94.88 163 THR A N 1
ATOM 1224 C CA . THR A 1 163 ? 7.675 12.632 -9.836 1.00 94.88 163 THR A CA 1
ATOM 1225 C C . THR A 1 163 ? 7.256 11.545 -8.839 1.00 94.88 163 THR A C 1
ATOM 1227 O O . THR A 1 163 ? 6.248 10.866 -9.022 1.00 94.88 163 THR A O 1
ATOM 1230 N N . VAL A 1 164 ? 8.053 11.298 -7.793 1.00 94.38 164 VAL A N 1
ATOM 1231 C CA . VAL A 1 164 ? 7.718 10.271 -6.789 1.00 94.38 164 VAL A CA 1
ATOM 1232 C C . VAL A 1 164 ? 6.405 10.599 -6.069 1.00 94.38 164 VAL A C 1
ATOM 1234 O O . VAL A 1 164 ? 6.234 11.685 -5.520 1.00 94.38 164 VAL A O 1
ATOM 1237 N N . ALA A 1 165 ? 5.479 9.638 -6.020 1.00 94.25 165 ALA A N 1
ATOM 1238 C CA . ALA A 1 165 ? 4.119 9.883 -5.529 1.00 94.25 165 ALA A CA 1
ATOM 1239 C C . ALA A 1 165 ? 4.006 10.056 -4.007 1.00 94.25 165 ALA A C 1
ATOM 1241 O O . ALA A 1 165 ? 3.036 10.632 -3.513 1.00 94.25 165 ALA A O 1
ATOM 1242 N N . ALA A 1 166 ? 4.984 9.557 -3.253 1.00 92.88 166 ALA A N 1
ATOM 1243 C CA . ALA A 1 166 ? 5.125 9.821 -1.829 1.00 92.88 166 ALA A CA 1
ATOM 1244 C C . ALA A 1 166 ? 6.561 9.557 -1.376 1.00 92.88 166 ALA A C 1
ATOM 1246 O O . ALA A 1 166 ? 7.278 8.748 -1.966 1.00 92.88 166 ALA A O 1
ATOM 1247 N N . ARG A 1 167 ? 6.964 10.195 -0.274 1.00 89.06 167 ARG A N 1
ATOM 1248 C CA . ARG A 1 167 ? 8.238 9.909 0.391 1.00 89.06 167 ARG A CA 1
ATOM 1249 C C . ARG A 1 167 ? 8.194 8.535 1.061 1.00 89.06 167 ARG A C 1
ATOM 1251 O O . ARG A 1 167 ? 7.268 8.262 1.827 1.00 89.06 167 ARG A O 1
ATOM 1258 N N . MET A 1 168 ? 9.234 7.732 0.834 1.00 89.69 168 MET A N 1
ATOM 1259 C CA . MET A 1 168 ? 9.426 6.439 1.492 1.00 89.69 168 MET A CA 1
ATOM 1260 C C . MET A 1 168 ? 9.444 6.590 3.020 1.00 89.69 168 MET A C 1
ATOM 1262 O O . MET A 1 168 ? 10.228 7.372 3.564 1.00 89.69 168 MET A O 1
ATOM 1266 N N . GLN A 1 169 ? 8.587 5.834 3.704 1.00 91.31 169 GLN A N 1
ATOM 1267 C CA . GLN A 1 169 ? 8.577 5.695 5.158 1.00 91.31 169 GLN A CA 1
ATOM 1268 C C . GLN A 1 169 ? 9.430 4.487 5.556 1.00 91.31 169 GLN A C 1
ATOM 1270 O O . GLN A 1 169 ? 9.052 3.341 5.320 1.00 91.31 169 GLN A O 1
ATOM 1275 N N . GLU A 1 170 ? 10.591 4.748 6.153 1.00 90.06 170 GLU A N 1
ATOM 1276 C CA . GLU A 1 170 ? 11.528 3.698 6.587 1.00 90.06 170 GLU A CA 1
ATOM 1277 C C . GLU A 1 170 ? 11.344 3.316 8.058 1.00 90.06 170 GLU A C 1
ATOM 1279 O O . GLU A 1 170 ? 11.626 2.190 8.463 1.00 90.06 170 GLU A O 1
ATOM 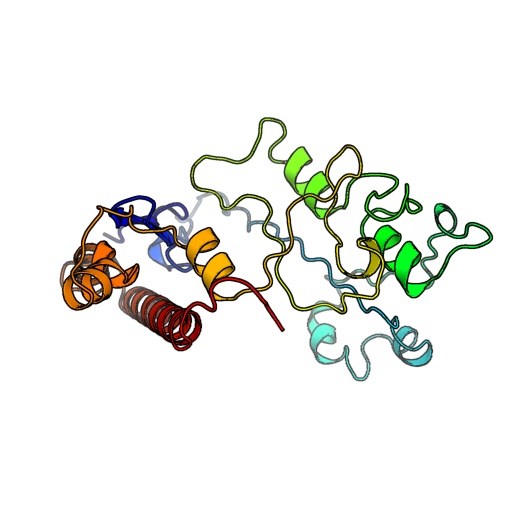1284 N N . LYS A 1 171 ? 10.902 4.270 8.885 1.00 89.25 171 LYS A N 1
ATOM 1285 C CA . LYS A 1 171 ? 10.740 4.058 10.321 1.00 89.25 171 LYS A CA 1
ATOM 1286 C C . LYS A 1 171 ? 9.336 3.514 10.590 1.00 89.25 171 LYS A C 1
ATOM 1288 O O . LYS A 1 171 ? 8.367 4.188 10.242 1.00 89.25 171 LYS A O 1
ATOM 1293 N N . PRO A 1 172 ? 9.200 2.363 11.276 1.00 89.62 172 PRO A N 1
ATOM 1294 C CA . PRO A 1 172 ? 7.891 1.820 11.635 1.00 89.62 172 PRO A CA 1
ATOM 1295 C C . PRO A 1 172 ? 7.020 2.802 12.421 1.00 89.62 172 PRO A C 1
ATOM 1297 O O . PRO A 1 172 ? 5.812 2.817 12.231 1.00 89.62 172 PRO A O 1
ATOM 1300 N N . ARG A 1 173 ? 7.631 3.651 13.261 1.00 88.06 173 ARG A N 1
ATOM 1301 C CA . ARG A 1 173 ? 6.929 4.704 14.005 1.00 88.06 173 ARG A CA 1
ATOM 1302 C C . ARG A 1 173 ? 6.287 5.739 13.083 1.00 88.06 173 ARG A C 1
ATOM 1304 O O . ARG A 1 173 ? 5.089 5.950 13.174 1.00 88.06 173 ARG A O 1
ATOM 1311 N N . ASP A 1 174 ? 7.062 6.318 12.169 1.00 88.12 174 ASP A N 1
ATOM 1312 C CA . ASP A 1 174 ? 6.566 7.328 11.227 1.00 88.12 174 ASP A CA 1
ATOM 1313 C C . ASP A 1 174 ? 5.464 6.738 10.325 1.00 88.12 174 ASP A C 1
ATOM 1315 O O . ASP A 1 174 ? 4.470 7.398 10.024 1.00 88.12 174 ASP A O 1
ATOM 1319 N N . LEU A 1 175 ? 5.611 5.465 9.935 1.00 91.25 175 LEU A N 1
ATOM 1320 C CA . LEU A 1 175 ? 4.587 4.730 9.194 1.00 91.25 175 LEU A CA 1
ATOM 1321 C C . LEU A 1 175 ? 3.309 4.532 10.020 1.00 91.25 175 LEU A C 1
ATOM 1323 O O . LEU A 1 175 ? 2.218 4.773 9.510 1.00 91.25 175 LEU A O 1
ATOM 1327 N N . PHE A 1 176 ? 3.439 4.106 11.277 1.00 90.94 176 PHE A N 1
ATOM 1328 C CA . PHE A 1 176 ? 2.314 3.904 12.188 1.00 90.94 176 PHE A CA 1
ATOM 1329 C C . PHE A 1 176 ? 1.544 5.212 12.407 1.00 90.94 176 PHE A C 1
ATOM 1331 O O . PHE A 1 176 ? 0.338 5.257 12.169 1.00 90.94 176 PHE A O 1
ATOM 1338 N N . ASP A 1 177 ? 2.256 6.287 12.743 1.00 88.75 177 ASP A N 1
ATOM 1339 C CA . ASP A 1 177 ? 1.702 7.631 12.934 1.00 88.75 177 ASP A CA 1
ATOM 1340 C C . ASP A 1 177 ? 1.000 8.140 11.667 1.00 88.75 177 ASP A C 1
ATOM 1342 O O . ASP A 1 177 ? -0.056 8.768 11.734 1.00 88.75 177 ASP A O 1
ATOM 1346 N N . ARG A 1 178 ? 1.546 7.837 10.483 1.00 88.56 178 ARG A N 1
ATOM 1347 C CA . ARG A 1 178 ? 0.940 8.228 9.204 1.00 88.56 178 ARG A CA 1
ATOM 1348 C C . ARG A 1 178 ? -0.329 7.444 8.862 1.00 88.56 178 ARG A C 1
ATOM 1350 O O . ARG A 1 178 ? -1.181 7.983 8.159 1.00 88.56 178 ARG A O 1
ATOM 1357 N N . VAL A 1 179 ? -0.446 6.194 9.307 1.00 90.00 179 VAL A N 1
ATOM 1358 C CA . VAL A 1 179 ? -1.620 5.342 9.045 1.00 90.00 179 VAL A CA 1
ATOM 1359 C C . VAL A 1 179 ? -2.734 5.602 10.054 1.00 90.00 179 VAL A C 1
ATOM 1361 O O . VAL A 1 179 ? -3.890 5.716 9.655 1.00 90.00 179 VAL A O 1
ATOM 1364 N N . PHE A 1 180 ? -2.397 5.694 11.340 1.00 89.56 180 PHE A N 1
ATOM 1365 C CA . PHE A 1 180 ? -3.379 5.748 12.426 1.00 89.56 180 PHE A CA 1
ATOM 1366 C C . PHE A 1 180 ? -3.575 7.141 13.018 1.00 89.56 180 PHE A C 1
ATOM 1368 O O . PHE A 1 180 ? -4.522 7.339 13.775 1.00 89.56 180 PHE A O 1
ATOM 1375 N N . GLY A 1 181 ? -2.734 8.105 12.644 1.00 87.44 181 GLY A N 1
ATOM 1376 C CA . GLY A 1 181 ? -2.737 9.455 13.189 1.00 87.44 181 GLY A CA 1
ATOM 1377 C C . GLY A 1 181 ? -1.927 9.569 14.478 1.00 87.44 181 GLY A C 1
ATOM 1378 O O . GLY A 1 181 ? -1.494 8.586 15.075 1.00 87.44 181 GLY A O 1
ATOM 1379 N N . THR A 1 182 ? -1.737 10.808 14.911 1.00 82.19 182 THR A N 1
ATOM 1380 C CA . THR A 1 182 ? -1.031 11.164 16.140 1.00 82.19 182 THR A CA 1
ATOM 1381 C C . THR A 1 182 ? -1.938 11.920 17.102 1.00 82.19 182 THR A C 1
ATOM 1383 O O . THR A 1 182 ? -2.876 12.633 16.715 1.00 82.19 182 THR A O 1
ATOM 1386 N N . LEU A 1 183 ? -1.624 11.779 18.387 1.00 70.19 183 LEU A N 1
ATOM 1387 C CA . LEU A 1 183 ? -2.166 12.617 19.446 1.00 70.19 183 LEU A CA 1
ATOM 1388 C C . LEU A 1 183 ? -1.378 13.933 19.438 1.00 70.19 183 LEU A C 1
ATOM 1390 O O . LEU A 1 183 ? -0.149 13.921 19.387 1.00 70.19 183 LEU A O 1
ATOM 1394 N N . ALA A 1 184 ? -2.076 15.071 19.412 1.00 56.53 184 ALA A N 1
ATOM 1395 C CA . ALA A 1 184 ? -1.419 16.373 19.378 1.00 56.53 184 ALA A CA 1
ATOM 1396 C C . ALA A 1 184 ? -0.516 16.538 20.611 1.00 56.53 184 ALA A C 1
ATOM 1398 O O . ALA A 1 184 ? -0.936 16.255 21.736 1.00 56.53 184 ALA A O 1
ATOM 1399 N N . ASN A 1 185 ? 0.716 17.006 20.396 1.00 50.44 185 ASN A N 1
ATOM 1400 C CA . ASN A 1 185 ? 1.644 17.332 21.472 1.00 50.44 185 ASN A CA 1
ATOM 1401 C C . ASN A 1 185 ? 1.096 18.534 22.254 1.00 50.44 185 ASN A C 1
ATOM 1403 O O . ASN A 1 185 ? 1.373 19.682 21.914 1.00 50.44 185 ASN A O 1
ATOM 1407 N N . ALA A 1 186 ? 0.326 18.283 23.311 1.00 42.31 186 ALA A N 1
ATOM 1408 C CA . ALA A 1 186 ? 0.265 19.231 24.410 1.00 42.31 186 ALA A CA 1
ATOM 1409 C C . ALA A 1 186 ? 1.670 19.250 25.027 1.00 42.31 186 ALA A C 1
ATOM 1411 O O . ALA A 1 186 ? 2.147 18.204 25.474 1.00 42.31 186 ALA A O 1
ATOM 1412 N N . ASN A 1 187 ? 2.353 20.399 24.949 1.00 52.31 187 ASN A N 1
ATOM 1413 C CA . ASN A 1 187 ? 3.581 20.677 25.699 1.00 52.31 187 ASN A CA 1
ATOM 1414 C C . ASN A 1 187 ? 3.441 20.078 27.095 1.00 52.31 187 ASN A C 1
ATOM 1416 O O . ASN A 1 187 ? 2.500 20.481 27.756 1.00 52.31 187 ASN A O 1
ATOM 1420 N N . ASP A 1 188 ? 4.302 19.152 27.531 1.00 47.88 188 ASP A N 1
ATOM 1421 C CA . ASP A 1 188 ? 4.346 18.790 28.953 1.00 47.88 188 ASP A CA 1
ATOM 1422 C C . ASP A 1 188 ? 5.547 17.923 29.333 1.00 47.88 188 ASP A C 1
ATOM 1424 O O . ASP A 1 188 ? 5.862 16.915 28.693 1.00 47.88 188 ASP A O 1
ATOM 1428 N N . ALA A 1 189 ? 6.163 18.321 30.442 1.00 50.62 189 ALA A N 1
ATOM 1429 C CA . ALA A 1 189 ? 7.370 17.795 31.070 1.00 50.62 189 ALA A CA 1
ATOM 1430 C C . ALA A 1 189 ? 7.190 16.446 31.805 1.00 50.62 189 ALA A C 1
ATOM 1432 O O . ALA A 1 189 ? 8.086 16.029 32.535 1.00 50.62 189 ALA A O 1
ATOM 1433 N N . ASP A 1 190 ? 6.064 15.746 31.625 1.00 53.81 190 ASP A N 1
ATOM 1434 C CA . ASP A 1 190 ? 5.741 14.535 32.389 1.00 53.81 190 ASP A CA 1
ATOM 1435 C C . ASP A 1 190 ? 5.722 13.262 31.519 1.00 53.81 190 ASP A C 1
ATOM 1437 O O . ASP A 1 190 ? 4.796 12.987 30.748 1.00 53.81 190 ASP A O 1
ATOM 1441 N N . ALA A 1 191 ? 6.765 12.442 31.664 1.00 54.25 191 ALA A N 1
ATOM 1442 C CA . ALA A 1 191 ? 6.992 11.230 30.879 1.00 54.25 191 ALA A CA 1
ATOM 1443 C C . ALA A 1 191 ? 5.906 10.151 31.068 1.00 54.25 191 ALA A C 1
ATOM 1445 O O . ALA A 1 191 ? 5.685 9.338 30.163 1.00 54.25 191 ALA A O 1
ATOM 1446 N N . ARG A 1 192 ? 5.206 10.129 32.213 1.00 46.97 192 ARG A N 1
ATOM 1447 C CA . ARG A 1 192 ? 4.143 9.145 32.491 1.00 46.97 192 ARG A CA 1
ATOM 1448 C C . ARG A 1 192 ? 2.818 9.570 31.863 1.00 46.97 192 ARG A C 1
ATOM 1450 O O . ARG A 1 192 ? 2.162 8.741 31.227 1.00 46.97 192 ARG A O 1
ATOM 1457 N N . ALA A 1 193 ? 2.487 10.859 31.940 1.00 50.81 193 ALA A N 1
ATOM 1458 C CA . ALA A 1 193 ? 1.365 11.451 31.213 1.00 50.81 193 ALA A CA 1
ATOM 1459 C C . ALA A 1 193 ? 1.552 11.323 29.691 1.00 50.81 193 ALA A C 1
ATOM 1461 O O . ALA A 1 193 ? 0.603 11.002 28.980 1.00 50.81 193 ALA A O 1
ATOM 1462 N N . GLN A 1 194 ? 2.784 11.455 29.187 1.00 54.47 194 GLN A N 1
ATOM 1463 C CA . GLN A 1 194 ? 3.091 11.223 27.772 1.00 54.47 194 GLN A CA 1
ATOM 1464 C C . GLN A 1 194 ? 2.936 9.763 27.327 1.00 54.47 194 GLN A C 1
ATOM 1466 O O . GLN A 1 194 ? 2.666 9.520 26.155 1.00 54.47 194 GLN A O 1
ATOM 1471 N N .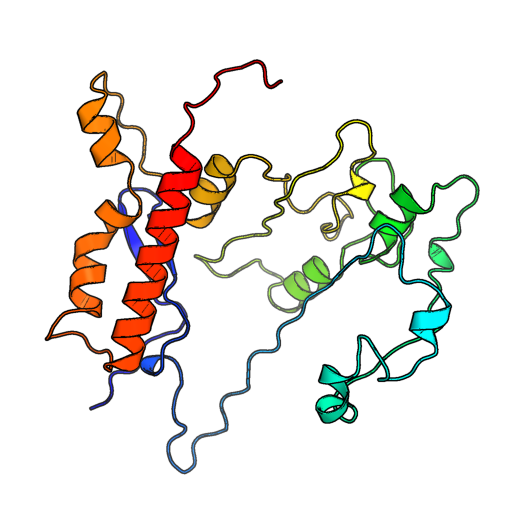 ARG A 1 195 ? 3.102 8.781 28.221 1.00 52.72 195 ARG A N 1
ATOM 1472 C CA . ARG A 1 195 ? 2.962 7.354 27.879 1.00 52.72 195 ARG A CA 1
ATOM 1473 C C . ARG A 1 195 ? 1.495 6.930 27.763 1.00 52.72 195 ARG A C 1
ATOM 1475 O O . ARG A 1 195 ? 1.165 6.153 26.877 1.00 52.72 195 ARG A O 1
ATOM 1482 N N . LEU A 1 196 ? 0.636 7.480 28.625 1.00 48.16 196 LEU A N 1
ATOM 1483 C CA . LEU A 1 196 ? -0.823 7.299 28.591 1.00 48.16 196 LEU A CA 1
ATOM 1484 C C . LEU A 1 196 ? -1.487 8.119 27.469 1.00 48.16 196 LEU A C 1
ATOM 1486 O O . LEU A 1 196 ? -2.428 7.651 26.843 1.00 48.16 196 LEU A O 1
ATOM 1490 N N . LYS A 1 197 ? -0.954 9.303 27.136 1.00 53.16 197 LYS A N 1
ATOM 1491 C CA . LYS A 1 197 ? -1.398 10.143 26.003 1.00 53.16 197 LYS A CA 1
ATOM 1492 C C . LYS A 1 197 ? -0.823 9.712 24.639 1.00 53.16 197 LYS A C 1
ATOM 1494 O O . LYS A 1 197 ? -0.805 10.528 23.725 1.00 53.16 197 LYS A O 1
ATOM 1499 N N . ARG A 1 198 ? -0.297 8.490 24.481 1.00 60.75 198 ARG A N 1
ATOM 1500 C CA . ARG A 1 198 ? 0.357 8.045 23.228 1.00 60.75 198 ARG A CA 1
ATOM 1501 C C . ARG A 1 198 ? -0.279 6.851 22.541 1.00 60.75 198 ARG A C 1
ATOM 1503 O O . ARG A 1 198 ? 0.120 6.575 21.417 1.00 60.75 198 ARG A O 1
ATOM 1510 N N . SER A 1 199 ? -1.224 6.157 23.173 1.00 74.06 199 SER A N 1
ATOM 1511 C CA . SER A 1 199 ? -1.823 5.005 22.511 1.00 74.06 199 SER A CA 1
ATOM 1512 C C . SER A 1 199 ? -3.012 5.419 21.649 1.00 74.06 199 SER A C 1
ATOM 1514 O O . SER A 1 199 ? -4.019 5.927 22.150 1.00 74.06 199 SER A O 1
ATOM 1516 N N . VAL A 1 200 ? -2.907 5.147 20.348 1.00 79.25 200 VAL A N 1
ATOM 1517 C CA . VAL A 1 200 ? -4.006 5.219 19.375 1.00 79.25 200 VAL A CA 1
ATOM 1518 C C . VAL A 1 200 ? -5.220 4.468 19.911 1.00 79.25 200 VAL A C 1
ATOM 1520 O O . VAL A 1 200 ? -6.338 4.986 19.881 1.00 79.25 200 VAL A O 1
ATOM 1523 N N . LEU A 1 201 ? -4.996 3.272 20.457 1.00 79.31 201 LEU A N 1
ATOM 1524 C CA . LEU A 1 201 ? -6.064 2.396 20.924 1.00 79.31 201 LEU A CA 1
ATOM 1525 C C . LEU A 1 201 ? -6.729 2.884 22.203 1.00 79.31 201 LEU A C 1
ATOM 1527 O O . LEU A 1 201 ? -7.948 2.758 22.325 1.00 79.31 201 LEU A O 1
ATOM 1531 N N . ASP A 1 202 ? -5.972 3.498 23.112 1.00 81.81 202 ASP A N 1
ATOM 1532 C CA . ASP A 1 202 ? -6.553 4.067 24.331 1.00 81.81 202 ASP A CA 1
ATOM 1533 C C . ASP A 1 202 ? -7.524 5.211 23.979 1.00 81.81 202 ASP A C 1
ATOM 1535 O O . ASP A 1 202 ? -8.550 5.379 24.633 1.00 81.81 202 ASP A O 1
ATOM 1539 N N . SER A 1 203 ? -7.272 5.940 22.883 1.00 84.00 203 SER A N 1
ATOM 1540 C CA . SER A 1 203 ? -8.155 7.020 22.421 1.00 84.00 203 SER A CA 1
ATOM 1541 C C . SER A 1 203 ? -9.457 6.549 21.754 1.00 84.00 203 SER A C 1
ATOM 1543 O O . SER A 1 203 ? -10.391 7.338 21.622 1.00 84.00 203 SER A O 1
ATOM 1545 N N . VAL A 1 204 ? -9.546 5.277 21.344 1.00 88.12 204 VAL A N 1
ATOM 1546 C CA . VAL A 1 204 ? -10.748 4.687 20.717 1.00 88.12 204 VAL A CA 1
ATOM 1547 C C . VAL A 1 204 ? -11.400 3.593 21.569 1.00 88.12 204 VAL A C 1
ATOM 1549 O O . VAL A 1 204 ? -12.302 2.894 21.098 1.00 88.12 204 VAL A O 1
ATOM 1552 N N . VAL A 1 205 ? -10.979 3.446 22.829 1.00 86.75 205 VAL A N 1
ATOM 1553 C CA . VAL A 1 205 ? -11.367 2.328 23.705 1.00 86.75 205 VAL A CA 1
ATOM 1554 C C . VAL A 1 205 ? -12.878 2.215 23.923 1.00 86.75 205 VAL A C 1
ATOM 1556 O O . VAL A 1 205 ? -13.414 1.107 23.943 1.00 86.75 205 VAL A O 1
ATOM 1559 N N . ASP A 1 206 ? -13.595 3.333 24.025 1.00 89.12 206 ASP A N 1
ATOM 1560 C CA . ASP A 1 206 ? -15.043 3.306 24.254 1.00 89.12 206 ASP A CA 1
ATOM 1561 C C . ASP A 1 206 ? -15.803 2.812 23.023 1.00 89.12 206 ASP A C 1
ATOM 1563 O O . ASP A 1 206 ? -16.736 2.017 23.136 1.00 89.12 206 ASP A O 1
ATOM 1567 N N . GLN A 1 207 ? -15.352 3.196 21.827 1.00 92.31 207 GLN A N 1
ATOM 1568 C CA . GLN A 1 207 ? -15.929 2.686 20.583 1.00 92.31 207 GLN A CA 1
ATOM 1569 C C . GLN A 1 207 ? -15.595 1.207 20.396 1.00 92.31 207 GLN A C 1
ATOM 1571 O O . GLN A 1 207 ? -16.444 0.431 19.960 1.00 92.31 207 GLN A O 1
ATOM 1576 N N . TYR A 1 208 ? -14.389 0.790 20.780 1.00 88.56 208 TYR A N 1
ATOM 1577 C CA . TYR A 1 208 ? -14.035 -0.623 20.822 1.00 88.56 208 TYR A CA 1
ATOM 1578 C C . TYR A 1 208 ? -14.975 -1.421 21.738 1.00 88.56 208 T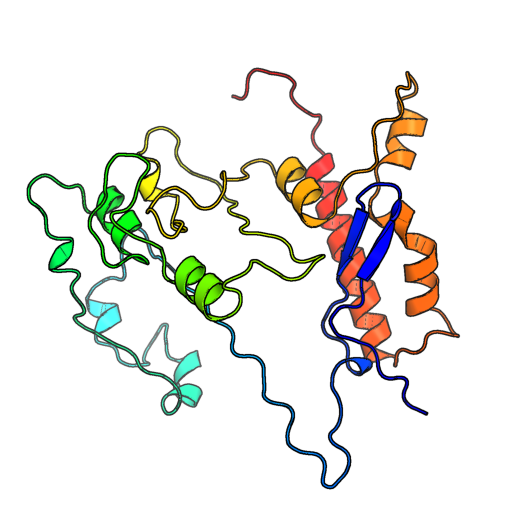YR A C 1
ATOM 1580 O O . TYR A 1 208 ? -15.538 -2.434 21.311 1.00 88.56 208 TYR A O 1
ATOM 1588 N N . ARG A 1 209 ? -15.199 -0.948 22.971 1.00 91.69 209 ARG A N 1
ATOM 1589 C CA . ARG A 1 209 ? -16.127 -1.570 23.931 1.00 91.69 209 ARG A CA 1
ATOM 1590 C C . ARG A 1 209 ? -17.553 -1.598 23.402 1.00 91.69 209 ARG A C 1
ATOM 1592 O O . ARG A 1 209 ? -18.244 -2.593 23.586 1.00 91.69 209 ARG A O 1
ATOM 1599 N N . PHE A 1 210 ? -17.982 -0.552 22.704 1.00 93.69 210 PHE A N 1
ATOM 1600 C CA . PHE A 1 210 ? -19.281 -0.526 22.042 1.00 93.69 210 PHE A CA 1
ATOM 1601 C C . PHE A 1 210 ? -19.401 -1.626 20.976 1.00 93.69 210 PHE A C 1
ATOM 1603 O O . PHE A 1 210 ? -20.345 -2.411 21.023 1.00 93.69 210 PHE A O 1
ATOM 1610 N N . TYR A 1 211 ? -18.436 -1.741 20.057 1.00 93.56 211 TYR A N 1
ATOM 1611 C CA . TYR A 1 211 ? -18.493 -2.723 18.964 1.00 93.56 211 TYR A CA 1
ATOM 1612 C C . TYR A 1 211 ? -18.247 -4.169 19.405 1.00 93.56 211 TYR A C 1
ATOM 1614 O O . TYR A 1 211 ? -18.685 -5.092 18.720 1.00 93.56 211 TYR A O 1
ATOM 1622 N N . THR A 1 212 ? -17.602 -4.403 20.544 1.00 92.81 212 THR A N 1
ATOM 1623 C CA . THR A 1 212 ? -17.377 -5.760 21.078 1.00 92.81 212 THR A CA 1
ATOM 1624 C C . THR A 1 212 ? -18.311 -6.135 22.226 1.00 92.81 212 THR A C 1
ATOM 1626 O O . THR A 1 212 ? -18.417 -7.309 22.575 1.00 92.81 212 THR A O 1
ATOM 1629 N N . GLY A 1 213 ? -19.034 -5.164 22.778 1.00 92.31 213 GLY A N 1
ATOM 1630 C CA . GLY A 1 213 ? -19.890 -5.334 23.942 1.00 92.31 213 GLY A CA 1
ATOM 1631 C C . GLY A 1 213 ? -21.211 -6.060 23.667 1.00 92.31 213 GLY A C 1
ATOM 1632 O O . GLY A 1 213 ? -21.539 -6.405 22.523 1.00 92.31 213 GLY A O 1
ATOM 1633 N N . PRO A 1 214 ? -22.013 -6.286 24.722 1.00 91.62 214 PRO A N 1
ATOM 1634 C CA . PRO A 1 214 ? -23.300 -6.975 24.622 1.00 91.62 214 PRO A CA 1
ATOM 1635 C C . PRO A 1 214 ? -24.291 -6.229 23.720 1.00 91.62 214 PRO A C 1
ATOM 1637 O O . PRO A 1 214 ? -24.959 -6.860 22.908 1.00 91.62 214 PRO A O 1
ATOM 1640 N N . ASN A 1 215 ? -24.289 -4.893 23.772 1.00 90.31 215 ASN A N 1
ATOM 1641 C CA . ASN A 1 215 ? -25.186 -4.023 23.000 1.00 90.31 215 ASN A CA 1
ATOM 1642 C C . ASN A 1 215 ? -24.670 -3.701 21.585 1.00 90.31 215 ASN A C 1
ATOM 1644 O O . ASN A 1 215 ? -25.215 -2.831 20.907 1.00 90.31 215 ASN A O 1
ATOM 1648 N N . SER A 1 216 ? -23.590 -4.356 21.152 1.00 92.38 216 SER A N 1
ATOM 1649 C CA . SER A 1 216 ? -23.006 -4.133 19.832 1.00 92.38 216 SER A CA 1
ATOM 1650 C C . SER A 1 216 ? -23.990 -4.505 18.714 1.00 92.38 216 SER A C 1
ATOM 1652 O O . SER A 1 216 ? -24.642 -5.549 18.807 1.00 92.38 216 SER A O 1
ATOM 1654 N N . PRO A 1 217 ? -24.035 -3.730 17.613 1.00 91.06 217 PRO A N 1
ATOM 1655 C CA . PRO A 1 217 ? -24.808 -4.083 16.425 1.00 91.06 217 PRO A CA 1
ATOM 1656 C C . PRO A 1 217 ? -24.210 -5.258 15.629 1.00 91.06 217 PRO A C 1
ATOM 1658 O O . PRO A 1 217 ? -24.803 -5.668 14.633 1.00 91.06 217 PRO A O 1
ATOM 1661 N N . LEU A 1 218 ? -23.034 -5.764 16.019 1.00 93.00 218 LEU A N 1
ATOM 1662 C CA . LEU A 1 218 ? -22.290 -6.794 15.296 1.00 93.00 218 LEU A CA 1
ATOM 1663 C C . LEU A 1 218 ? -22.656 -8.212 15.755 1.00 93.00 218 LEU A C 1
ATOM 1665 O O . LEU A 1 218 ? -22.841 -8.470 16.946 1.00 93.00 218 LEU A O 1
ATOM 1669 N N . GLY A 1 219 ? -22.667 -9.160 14.822 1.00 92.25 219 GLY A N 1
ATOM 1670 C CA . GLY A 1 219 ? -22.713 -10.593 15.093 1.00 92.25 219 GLY A CA 1
ATOM 1671 C C . GLY A 1 219 ? -21.405 -11.122 15.690 1.00 92.25 219 GLY A C 1
ATOM 1672 O O . GLY A 1 219 ? -20.360 -10.473 15.633 1.00 92.25 219 GLY A O 1
ATOM 1673 N N . ALA A 1 220 ? -21.447 -12.329 16.262 1.00 93.12 220 ALA A N 1
ATOM 1674 C CA . ALA A 1 220 ? -20.318 -12.918 16.992 1.00 93.12 220 ALA A CA 1
ATOM 1675 C C . ALA A 1 220 ? -19.020 -12.993 16.162 1.00 93.12 220 ALA A C 1
ATOM 1677 O O . ALA A 1 220 ? -17.955 -12.624 16.657 1.00 93.12 220 ALA A O 1
ATOM 1678 N N . ALA A 1 221 ? -19.112 -13.394 14.889 1.00 92.00 221 ALA A N 1
ATOM 1679 C CA . ALA A 1 221 ? -17.961 -13.461 13.988 1.00 92.00 221 ALA A CA 1
ATOM 1680 C C . ALA A 1 221 ? -17.332 -12.077 13.746 1.00 92.00 221 ALA A C 1
ATOM 1682 O O . ALA A 1 221 ? -16.116 -11.916 13.850 1.00 92.00 221 ALA A O 1
ATOM 1683 N N . SER A 1 222 ? -18.154 -11.057 13.484 1.00 94.44 222 SER A N 1
ATOM 1684 C CA . SER A 1 222 ? -17.691 -9.678 13.312 1.00 94.44 222 SER A CA 1
ATOM 1685 C C . SER A 1 222 ? -17.085 -9.099 14.591 1.00 94.44 222 SER A C 1
ATOM 1687 O O . SER A 1 222 ? -16.040 -8.455 14.511 1.00 94.44 222 SER A O 1
ATOM 1689 N N . LYS A 1 223 ? -17.661 -9.372 15.774 1.00 94.94 223 LYS A N 1
ATOM 1690 C CA . LYS A 1 223 ? -17.056 -8.981 17.064 1.00 94.94 223 LYS A CA 1
ATOM 1691 C C . LYS A 1 223 ? -15.658 -9.581 17.228 1.00 94.94 223 LYS A C 1
ATOM 1693 O O . LYS A 1 223 ? -14.733 -8.856 17.587 1.00 94.94 223 LYS A O 1
ATOM 1698 N N . GLY A 1 224 ? -15.501 -10.870 16.910 1.00 95.75 224 GLY A N 1
ATOM 1699 C CA . GLY A 1 224 ? -14.201 -11.547 16.901 1.00 95.75 224 GLY A CA 1
ATOM 1700 C C . GLY A 1 224 ? -13.193 -10.854 15.983 1.00 95.75 224 GLY A C 1
ATOM 1701 O O . GLY A 1 224 ? -12.109 -10.492 16.426 1.00 95.75 224 GLY A O 1
ATOM 1702 N N . ARG A 1 225 ? -13.583 -10.541 14.738 1.00 95.62 225 ARG A N 1
ATOM 1703 C CA . ARG A 1 225 ? -12.710 -9.827 13.785 1.00 95.62 225 ARG A CA 1
ATOM 1704 C C . ARG A 1 225 ? -12.300 -8.436 14.263 1.00 95.62 225 ARG A C 1
ATOM 1706 O O . ARG A 1 225 ? -11.158 -8.044 14.046 1.00 95.62 225 ARG A O 1
ATOM 1713 N N . VAL A 1 226 ? -13.214 -7.677 14.874 1.00 95.19 226 VAL A N 1
ATOM 1714 C CA . VAL A 1 226 ? -12.894 -6.350 15.431 1.00 95.19 226 VAL A CA 1
ATOM 1715 C C . VAL A 1 226 ? -11.875 -6.476 16.560 1.00 95.19 226 VAL A C 1
ATOM 1717 O O . VAL A 1 226 ? -10.914 -5.709 16.583 1.00 95.19 226 VAL A O 1
ATOM 1720 N N . LYS A 1 227 ? -12.051 -7.455 17.454 1.00 94.69 227 LYS A N 1
ATOM 1721 C CA . LYS A 1 227 ? -11.100 -7.732 18.534 1.00 94.69 227 LYS A CA 1
ATOM 1722 C C . LYS A 1 227 ? -9.713 -8.067 17.980 1.00 94.69 227 LYS A C 1
ATOM 1724 O O . LYS A 1 227 ? -8.765 -7.348 18.276 1.00 94.69 227 LYS A O 1
ATOM 1729 N N . ASP A 1 228 ? -9.619 -9.060 17.097 1.00 95.44 228 ASP A N 1
ATOM 1730 C CA . ASP A 1 228 ? -8.344 -9.484 16.502 1.00 95.44 228 ASP A CA 1
ATOM 1731 C C . ASP A 1 228 ? -7.646 -8.341 15.752 1.00 95.44 228 ASP A C 1
ATOM 1733 O O . ASP A 1 228 ? -6.420 -8.218 15.765 1.00 95.44 228 ASP A O 1
ATOM 1737 N N . HIS A 1 229 ? -8.422 -7.492 15.074 1.00 95.12 229 HIS A N 1
ATOM 1738 C CA . HIS A 1 229 ? -7.889 -6.344 14.354 1.00 95.12 229 HIS A CA 1
ATOM 1739 C C . HIS A 1 229 ? -7.241 -5.321 15.291 1.00 95.12 229 HIS A C 1
ATOM 1741 O O . HIS A 1 229 ? -6.133 -4.860 15.017 1.00 95.12 229 HIS A O 1
ATOM 1747 N N . LEU A 1 230 ? -7.903 -4.983 16.399 1.00 91.88 230 LEU A N 1
ATOM 1748 C CA . LEU A 1 230 ? -7.382 -4.007 17.356 1.00 91.88 230 LEU A CA 1
ATOM 1749 C C . LEU A 1 230 ? -6.234 -4.581 18.188 1.00 91.88 230 LEU A C 1
ATOM 1751 O O . LEU A 1 230 ? -5.264 -3.865 18.429 1.00 91.88 230 LEU A O 1
ATOM 1755 N N . ASP A 1 231 ? -6.271 -5.871 18.525 1.00 91.88 231 ASP A N 1
ATOM 1756 C CA . ASP A 1 231 ? -5.147 -6.559 19.171 1.00 91.88 231 ASP A CA 1
ATOM 1757 C C . ASP A 1 231 ? -3.886 -6.500 18.284 1.00 91.88 231 ASP A C 1
ATOM 1759 O O . ASP A 1 231 ? -2.799 -6.165 18.761 1.00 91.88 231 ASP A O 1
ATOM 1763 N N . ARG A 1 232 ? -4.024 -6.699 16.963 1.00 93.88 232 ARG A N 1
ATOM 1764 C CA . ARG A 1 232 ? -2.911 -6.529 16.004 1.00 93.88 232 ARG A CA 1
ATOM 1765 C C . ARG A 1 232 ? -2.406 -5.091 15.925 1.00 93.88 232 ARG A C 1
ATOM 1767 O O . ARG A 1 232 ? -1.199 -4.873 15.849 1.00 93.88 232 ARG A O 1
ATOM 1774 N N . ILE A 1 233 ? -3.298 -4.100 15.956 1.00 92.56 233 ILE A N 1
ATOM 1775 C CA . ILE A 1 233 ? -2.886 -2.689 15.995 1.00 92.56 233 ILE A CA 1
ATOM 1776 C C . ILE A 1 233 ? -2.092 -2.402 17.275 1.00 92.56 233 ILE A C 1
ATOM 1778 O O . ILE A 1 233 ? -1.078 -1.708 17.203 1.00 92.56 233 ILE A O 1
ATOM 1782 N N . ARG A 1 234 ? -2.484 -2.977 18.423 1.00 90.12 234 ARG A N 1
ATOM 1783 C CA . ARG A 1 234 ? -1.755 -2.833 19.695 1.00 90.12 234 ARG A CA 1
ATOM 1784 C C . ARG A 1 234 ? -0.358 -3.416 19.586 1.00 90.12 234 ARG A C 1
ATOM 1786 O O . ARG A 1 234 ? 0.597 -2.789 20.037 1.00 90.12 234 ARG A O 1
ATOM 1793 N N . GLU A 1 235 ? -0.230 -4.592 18.979 1.00 91.81 235 GLU A N 1
ATOM 1794 C CA . GLU A 1 235 ? 1.069 -5.223 18.746 1.00 91.81 235 GLU A CA 1
ATOM 1795 C C . GLU A 1 235 ? 1.960 -4.338 17.859 1.00 91.81 235 GLU A C 1
ATOM 1797 O O . GLU A 1 235 ? 3.126 -4.096 18.185 1.00 91.81 235 GLU A O 1
ATOM 1802 N N . PHE A 1 236 ? 1.415 -3.803 16.761 1.00 91.19 236 PHE A N 1
ATOM 1803 C CA . PHE A 1 236 ? 2.154 -2.906 15.869 1.00 91.19 236 PHE A CA 1
ATOM 1804 C C . PHE A 1 236 ? 2.587 -1.622 16.568 1.00 91.19 236 PHE A C 1
ATOM 1806 O O . PHE A 1 236 ? 3.736 -1.212 16.410 1.00 91.19 236 PHE A O 1
ATOM 1813 N N . GLU A 1 237 ? 1.714 -1.029 17.377 1.00 88.81 237 GLU A N 1
ATOM 1814 C CA . GLU A 1 237 ? 2.037 0.126 18.210 1.00 88.81 237 GLU A CA 1
ATOM 1815 C C . GLU A 1 237 ? 3.188 -0.206 19.168 1.00 88.81 237 GLU A C 1
ATOM 1817 O O . GLU A 1 237 ? 4.233 0.444 19.157 1.00 88.81 237 GLU A O 1
ATOM 1822 N N . GLN A 1 238 ? 3.064 -1.279 19.949 1.00 88.38 238 GLN A N 1
ATOM 1823 C CA . GLN A 1 238 ? 4.104 -1.686 20.895 1.00 88.38 238 GLN A CA 1
ATOM 1824 C C . GLN A 1 238 ? 5.454 -1.885 20.205 1.00 88.38 238 GLN A C 1
ATOM 1826 O O . GLN A 1 238 ? 6.467 -1.387 20.693 1.00 88.38 238 GLN A O 1
ATOM 1831 N N . ARG A 1 239 ? 5.480 -2.541 19.041 1.00 89.25 239 ARG A N 1
ATOM 1832 C CA . ARG A 1 239 ? 6.709 -2.764 18.265 1.00 89.25 239 ARG A CA 1
ATOM 1833 C C . ARG A 1 239 ? 7.278 -1.473 17.679 1.00 89.25 239 ARG A C 1
ATOM 1835 O O . ARG A 1 239 ? 8.489 -1.268 17.735 1.00 89.25 239 ARG A O 1
ATOM 1842 N N . ALA A 1 240 ? 6.433 -0.592 17.149 1.00 87.06 240 ALA A N 1
ATOM 1843 C CA . ALA A 1 240 ? 6.854 0.687 16.576 1.00 87.06 240 ALA A CA 1
ATOM 1844 C C . ALA A 1 240 ? 7.441 1.643 17.633 1.00 87.06 240 ALA A C 1
ATOM 1846 O O . ALA A 1 240 ? 8.340 2.439 17.335 1.00 87.06 240 ALA A O 1
ATOM 1847 N N . PHE A 1 241 ? 6.968 1.543 18.878 1.00 84.31 241 PHE A N 1
ATOM 1848 C CA . PHE A 1 241 ? 7.375 2.402 19.991 1.00 84.31 241 PHE A CA 1
ATOM 1849 C C . PHE A 1 241 ? 8.315 1.733 21.009 1.00 84.31 241 PHE A C 1
ATOM 1851 O O . PHE A 1 241 ? 8.763 2.415 21.932 1.00 84.31 241 PHE A O 1
ATOM 1858 N N . ALA A 1 242 ? 8.668 0.454 20.829 1.00 82.94 242 ALA A N 1
ATOM 1859 C CA . ALA A 1 242 ? 9.561 -0.291 21.727 1.00 82.94 242 ALA A CA 1
ATOM 1860 C C . ALA A 1 242 ? 10.963 0.327 21.830 1.00 82.94 242 ALA A C 1
ATOM 1862 O O . ALA A 1 242 ? 11.566 0.329 22.902 1.00 82.94 242 ALA A O 1
ATOM 1863 N N . LEU A 1 243 ? 11.480 0.867 20.722 1.00 73.44 243 LEU A N 1
ATOM 1864 C CA . LEU A 1 243 ? 12.792 1.508 20.686 1.00 73.44 243 LEU A CA 1
ATOM 1865 C C . LEU A 1 243 ? 12.672 3.018 20.952 1.00 73.44 243 LEU A C 1
ATOM 1867 O O . LEU A 1 243 ? 11.772 3.668 20.400 1.00 73.44 243 LEU A O 1
ATOM 1871 N N . PRO A 1 244 ? 13.577 3.608 21.760 1.00 66.25 244 PRO A N 1
ATOM 1872 C CA . PRO A 1 244 ? 13.610 5.047 21.980 1.00 66.25 244 PRO A CA 1
ATOM 1873 C C . PRO A 1 244 ? 13.838 5.785 20.658 1.00 66.25 244 PRO A C 1
ATOM 1875 O O . PRO A 1 244 ? 14.543 5.310 19.765 1.00 66.25 244 PRO A O 1
ATOM 1878 N N . HIS A 1 245 ? 13.224 6.962 20.528 1.00 62.66 245 HIS A N 1
ATOM 1879 C CA . HIS A 1 245 ? 13.417 7.789 19.346 1.00 62.66 245 HIS A CA 1
ATOM 1880 C C . HIS A 1 245 ? 14.869 8.279 19.337 1.00 62.66 245 HIS A C 1
ATOM 1882 O O . HIS A 1 245 ? 15.260 9.084 20.180 1.00 62.66 245 HIS A O 1
ATOM 1888 N N . LYS A 1 246 ? 15.691 7.763 18.418 1.00 59.25 246 LYS A N 1
ATOM 1889 C CA . LYS A 1 246 ? 17.034 8.303 18.206 1.00 59.25 246 LYS A CA 1
ATOM 1890 C C . LYS A 1 246 ? 16.897 9.686 17.572 1.00 59.25 246 LYS A C 1
ATOM 1892 O O . LYS A 1 246 ? 16.641 9.801 16.371 1.00 59.25 246 LYS A O 1
ATOM 1897 N N . ASN A 1 247 ? 17.049 10.723 18.391 1.00 52.16 247 ASN A N 1
ATOM 1898 C CA . ASN A 1 247 ? 17.224 12.091 17.924 1.00 52.16 247 ASN A CA 1
ATOM 1899 C C . ASN A 1 247 ? 18.567 12.176 17.193 1.00 52.16 247 ASN A C 1
ATOM 1901 O O . ASN A 1 247 ? 19.606 12.026 17.819 1.00 52.16 247 ASN A O 1
ATOM 1905 N N . GLY A 1 248 ? 18.518 12.392 15.877 1.00 53.66 248 GLY A N 1
ATOM 1906 C CA . GLY A 1 248 ? 19.625 12.917 15.076 1.00 53.66 248 GLY A CA 1
ATOM 1907 C C . GLY A 1 248 ? 20.964 12.181 15.179 1.00 53.66 248 GLY A C 1
ATOM 1908 O O . GLY A 1 248 ? 21.787 12.526 16.016 1.00 53.66 248 GLY A O 1
ATOM 1909 N N . LYS A 1 249 ? 21.175 11.253 14.236 1.00 39.12 249 LYS A N 1
ATOM 1910 C CA . LYS A 1 249 ? 22.430 10.669 13.699 1.00 39.12 249 LYS A CA 1
ATOM 1911 C C . LYS A 1 249 ? 22.194 9.169 13.584 1.00 39.12 249 LYS A C 1
ATOM 1913 O O . LYS A 1 249 ? 22.369 8.454 14.559 1.00 39.12 249 LYS A O 1
ATOM 1918 N N . GLY A 1 250 ? 21.641 8.774 12.437 1.00 45.19 250 GLY A N 1
ATOM 1919 C CA . GLY A 1 250 ? 20.945 7.511 12.176 1.00 45.19 250 GLY A CA 1
ATOM 1920 C C . GLY A 1 250 ? 21.466 6.256 12.897 1.00 45.19 250 GLY A C 1
ATOM 1921 O O . GLY A 1 250 ? 21.202 6.046 14.083 1.00 45.19 250 GLY A O 1
ATOM 1922 N N . PRO A 1 251 ? 21.940 5.271 12.138 1.00 39.69 251 PRO A N 1
ATOM 1923 C CA . PRO A 1 251 ? 23.343 5.121 11.786 1.00 39.69 251 PRO A CA 1
ATOM 1924 C C . PRO A 1 251 ? 23.850 6.230 10.859 1.00 39.69 251 PRO A C 1
ATOM 1926 O O . PRO A 1 251 ? 23.043 6.770 10.067 1.00 39.69 251 PRO A O 1
#

Radius of gyration: 22.7 Å; Cα contacts (8 Å, |Δi|>4): 282; chains: 1; bounding box: 58×47×58 Å

pLDDT: mean 83.58, std 13.36, range [39.12, 97.19]

Sequence (251 aa):
MKTHLNRRTLLKGLGTVSVGLPLLEEMITANALGAALAKVPVRAFNVFFGLGIPAPLQTEGFDDVLEPLKPLSKKLLIMRNVDHVRCDVRGINAHFDGATASFTAQPAGGEAKAGGPSIDQMVRHAHHPQGLPAGMVPTLVAGTFFRRSRVGRYHHSYTLDGTVAARMQEKPRDLFDRVFGTLANANDADARAQRLKRSVLDSVVDQYRFYTGPNSPLGAASKGRVKDHLDRIREFEQRAFALPHKNGKGP

Secondary structure (DSSP, 8-state):
------TT-EEE-STT-EEEPP--GGGS----TT---PPPPP-------TT---HHHHHSTTSGGGGGGGGGGGG-----S---GGG--TT--TTTHHHHHTTT-S-B-SSSBBSS--HHHHHHHHH-TT-PPTT------B----SSS-GGGT---B-TTSBBSS--B-SHHHHHHHHH----------HHHHHHTT-TTGGGHHHHHHHHSTT-SS-HHHHHHHHHHHHHHHHHHHHHHSS----S---